Protein AF-A0A6V7HYI1-F1 (afdb_monomer)

Organism: NCBI:txid1563983

pLDDT: mean 83.71, std 14.05, range [40.25, 98.12]

Nearest PDB structures (foldseek):
  8ir3-assembly1_R  TM=9.127E-01  e=5.359E-12  Homo sapiens
  7v08-assembly1_w  TM=8.521E-01  e=1.530E-10  Saccharomyces cerevisiae BY4741
  8pv3-assembly1_Cg  TM=8.348E-01  e=8.079E-09  Thermochaetoides thermophila DSM 1495
  7ohq-assembly1_w  TM=7.998E-01  e=8.079E-09  Saccharomyces cerevisiae S288C
  6ft6-assembly1_w  TM=7.940E-01  e=1.836E-08  Saccharomyces cerevisiae S288C

Secondary structure (DSSP, 8-state):
-HHHHHHHHHHHHHHHHHHHHHHTS-EEEETTEEEE-PPPP-S-PPPSSPPPPPPPPPHHHHHHHHTT-PPPPTT--SEEEETTTTEEEESSSHHHHHHHHHH-S--PPPTT---SS-HHHHHHHHHHHHHHHHHHHHHHHHHHHTT----SSS---S--S--HHHHHHHHHHHHHHHTTSS----

Solvent-accessible surface area (backbone atoms only — not comparable to full-atom values): 12045 Å² total; per-residue (Å²): 111,69,70,61,54,50,52,50,53,56,50,50,55,55,48,51,57,53,50,57,57,52,71,71,37,65,67,45,77,57,93,93,44,82,43,62,62,76,77,82,79,84,74,86,73,86,70,97,60,79,78,84,73,80,81,72,78,42,72,64,54,50,51,28,59,78,69,64,56,74,79,78,71,90,80,68,72,61,54,42,80,37,81,90,78,70,41,78,36,43,80,65,62,68,69,30,54,55,50,49,51,68,69,56,71,71,79,87,76,63,93,80,78,65,93,81,71,60,70,67,58,53,54,49,50,56,49,50,52,53,50,53,52,49,52,50,52,50,52,52,41,51,31,58,69,69,68,51,92,70,71,94,73,75,78,88,63,94,70,85,67,93,45,71,66,58,53,53,51,48,52,52,50,50,56,58,60,51,70,77,52,98,64,85,81,131

InterPro domains:
  IPR007023 Ribosomal biogenesis regulatory protein [PF04939] (2-142)

Foldseek 3Di:
DVVVVVVVVVVVVVVVVVVVVQVPADWDDDPNDTDGDDDDDPDDDDDPDDDPDPQDDAPVRVVCVVVVPDDDDDPDDQWDQDPVVRDTAGPDDDSNVVVVCVVPVDDDDDPVPDPPDDPVVVVVVVVVVVVVVVVVSVVVRVCVRVVNDDDPDDDPDPDPDDDVVSVVVVVVVVVVVVVVPPDDDD

Radius of gyration: 33.72 Å; Cα contacts (8 Å, |Δi|>4): 64; chains: 1; bounding box: 75×54×91 Å

Mean predicted aligned error: 12.84 Å

Sequence (186 aa):
SDAEEYIKSLTRDNVQLLINNIWSLPTERIDETVLAKLPKAKFILPRARVLPKPKTLTKWQQFAKEKGIRSKKKGRSKLKWDEELSKWIPTYGYKRAQAEQQKEWVVEVGDDNTPKADPREMASNAKQERVAKNELQRLRNLAKAKNIKIPRVGLPTNEQFASARHLATATTVARVSTASVGKFQD

Structure (mmCIF, N/CA/C/O backbone):
data_AF-A0A6V7HYI1-F1
#
_entry.id   AF-A0A6V7HYI1-F1
#
loop_
_atom_site.group_PDB
_atom_site.id
_atom_site.type_symbol
_atom_site.label_atom_id
_atom_site.label_alt_id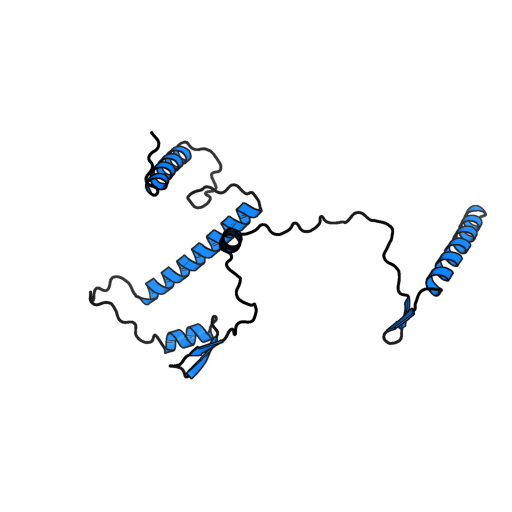
_atom_site.label_comp_id
_atom_site.label_asym_id
_atom_site.label_entity_id
_atom_site.label_seq_id
_atom_site.pdbx_PDB_ins_code
_atom_site.Cartn_x
_atom_site.Cartn_y
_atom_site.Cartn_z
_atom_site.occupancy
_atom_site.B_iso_or_equiv
_atom_site.auth_seq_id
_atom_site.auth_comp_id
_atom_site.auth_asym_id
_atom_site.auth_atom_id
_atom_site.pdbx_PDB_model_num
ATOM 1 N N . SER A 1 1 ? -25.649 -17.410 49.569 1.00 65.25 1 SER A N 1
ATOM 2 C CA . SER A 1 1 ? -26.683 -17.579 48.534 1.00 65.25 1 SER A CA 1
ATOM 3 C C . SER A 1 1 ? -27.309 -16.263 48.120 1.00 65.25 1 SER A C 1
ATOM 5 O O . SER A 1 1 ? -27.316 -15.996 46.929 1.00 65.25 1 SER A O 1
ATOM 7 N N . ASP A 1 2 ? -27.732 -15.410 49.057 1.00 85.81 2 ASP A N 1
ATOM 8 C CA . ASP A 1 2 ? -28.489 -14.180 48.748 1.00 85.81 2 ASP A CA 1
ATOM 9 C C . ASP A 1 2 ? -27.804 -13.196 47.787 1.00 85.81 2 ASP A C 1
ATOM 11 O O . ASP A 1 2 ? -28.469 -12.585 46.955 1.00 85.81 2 ASP A O 1
ATOM 15 N N . ALA A 1 3 ? -26.475 -13.058 47.843 1.00 93.12 3 ALA A N 1
ATOM 16 C CA . ALA A 1 3 ? -25.746 -12.150 46.952 1.00 93.12 3 ALA A CA 1
ATOM 17 C C . ALA A 1 3 ? -25.830 -12.565 45.469 1.00 93.12 3 ALA A C 1
ATOM 19 O O . ALA A 1 3 ? -26.046 -11.723 44.599 1.00 93.12 3 ALA A O 1
ATOM 20 N N . GLU A 1 4 ? -25.704 -13.862 45.181 1.00 95.44 4 GLU A N 1
ATOM 21 C CA . GLU A 1 4 ? -25.799 -14.399 43.816 1.00 95.44 4 GLU A CA 1
ATOM 22 C C . GLU A 1 4 ? -27.224 -14.280 43.274 1.00 95.44 4 GLU A C 1
ATOM 24 O O . GLU A 1 4 ? -27.436 -13.938 42.111 1.00 95.44 4 GLU A O 1
ATOM 29 N N . GLU A 1 5 ? -28.220 -14.519 44.126 1.00 96.19 5 GLU A N 1
ATOM 30 C CA . GLU A 1 5 ? -29.628 -14.397 43.756 1.00 96.19 5 GLU A CA 1
ATOM 31 C C . GLU A 1 5 ? -30.011 -12.940 43.468 1.00 96.19 5 GLU A C 1
ATOM 33 O O . GLU A 1 5 ? -30.663 -12.652 42.459 1.00 96.19 5 GLU A O 1
ATOM 38 N N . TYR A 1 6 ? -29.499 -12.006 44.273 1.00 96.81 6 TYR A N 1
ATOM 39 C CA . TYR A 1 6 ? -29.637 -10.577 44.029 1.00 96.81 6 TYR A CA 1
ATOM 40 C C . TYR A 1 6 ? -29.000 -10.161 42.694 1.00 96.81 6 TYR A C 1
ATOM 42 O O . TYR A 1 6 ? -29.683 -9.569 41.855 1.00 96.81 6 TYR A O 1
ATOM 50 N N . ILE A 1 7 ? -27.737 -10.531 42.440 1.00 97.50 7 ILE A N 1
ATOM 51 C CA . ILE A 1 7 ? -27.045 -10.216 41.178 1.00 97.50 7 ILE A CA 1
ATOM 52 C C . ILE A 1 7 ? -27.803 -10.818 39.994 1.00 97.50 7 ILE A C 1
ATOM 54 O O . ILE A 1 7 ? -28.034 -10.136 38.995 1.00 97.50 7 ILE A O 1
ATOM 58 N N . LYS A 1 8 ? -28.251 -12.071 40.103 1.00 97.75 8 LYS A N 1
ATOM 59 C CA . LYS A 1 8 ? -29.018 -12.747 39.054 1.00 97.75 8 LYS A CA 1
ATOM 60 C C . LYS A 1 8 ? -30.320 -12.014 38.740 1.00 97.75 8 LYS A C 1
ATOM 62 O O . LYS A 1 8 ? -30.609 -11.799 37.564 1.00 97.75 8 LYS A O 1
ATOM 67 N N . SER A 1 9 ? -31.080 -11.613 39.759 1.00 97.31 9 SER A N 1
ATOM 68 C CA . SER A 1 9 ? -32.341 -10.883 39.571 1.00 97.31 9 SER A CA 1
ATOM 69 C C . SER A 1 9 ? -32.122 -9.529 38.885 1.00 97.31 9 SER A C 1
ATOM 71 O O . SER A 1 9 ? -32.745 -9.252 37.861 1.00 97.31 9 SER A O 1
ATOM 73 N N . LEU A 1 10 ? -31.139 -8.751 39.348 1.00 97.69 10 LEU A N 1
ATOM 74 C CA . LEU A 1 10 ? -30.791 -7.454 38.773 1.00 97.69 10 LEU A CA 1
ATOM 75 C C . LEU A 1 10 ? -30.305 -7.578 37.322 1.00 97.69 10 LEU A C 1
ATOM 77 O O . LEU A 1 10 ? -30.669 -6.786 36.452 1.00 97.69 10 LEU A O 1
ATOM 81 N N . THR A 1 11 ? -29.478 -8.586 37.038 1.00 97.69 11 THR A N 1
ATOM 82 C CA . THR A 1 11 ? -28.934 -8.802 35.691 1.00 97.69 11 THR A CA 1
ATOM 83 C C . THR A 1 11 ? -30.027 -9.269 34.732 1.00 97.69 11 THR A C 1
ATOM 85 O O . THR A 1 11 ? -30.067 -8.808 33.592 1.00 97.69 11 THR A O 1
ATOM 88 N N . ARG A 1 12 ? -30.952 -10.124 35.195 1.00 97.81 12 ARG A N 1
ATOM 89 C CA . ARG A 1 12 ? -32.121 -10.567 34.422 1.00 97.81 12 ARG A CA 1
ATOM 90 C C . ARG A 1 12 ? -32.943 -9.374 33.938 1.00 97.81 12 ARG A C 1
ATOM 92 O O . ARG A 1 12 ? -33.255 -9.308 32.752 1.00 97.81 12 ARG A O 1
ATOM 99 N N . ASP A 1 13 ? -33.253 -8.435 34.827 1.00 97.94 13 ASP A N 1
ATOM 100 C CA . ASP A 1 13 ? -34.095 -7.277 34.502 1.00 97.94 13 ASP A CA 1
ATOM 101 C C . ASP A 1 13 ? -33.429 -6.374 33.456 1.00 97.94 13 ASP A C 1
ATOM 103 O O . ASP A 1 13 ? -34.050 -5.986 32.464 1.00 97.94 13 ASP A O 1
ATOM 107 N N . ASN A 1 14 ? -32.125 -6.128 33.609 1.00 98.12 14 ASN A N 1
ATOM 108 C CA . ASN A 1 14 ? -31.341 -5.354 32.646 1.00 98.12 14 ASN A CA 1
ATOM 109 C C . ASN A 1 14 ? -31.238 -6.045 31.273 1.00 98.12 14 ASN A C 1
ATOM 111 O O . ASN A 1 14 ? -31.362 -5.394 30.233 1.00 98.12 14 ASN A O 1
ATOM 115 N N . VAL A 1 15 ? -31.039 -7.366 31.248 1.00 97.81 15 VAL A N 1
ATOM 116 C CA . VAL A 1 15 ? -30.987 -8.149 30.003 1.00 97.81 15 VAL A CA 1
ATOM 117 C C . VAL A 1 15 ? -32.349 -8.175 29.314 1.00 97.81 15 VAL A C 1
ATOM 119 O O . VAL A 1 15 ? -32.402 -8.061 28.091 1.00 97.81 15 VAL A O 1
ATOM 122 N N . GLN A 1 16 ? -33.451 -8.248 30.066 1.00 97.69 16 GLN A N 1
ATOM 123 C CA . GLN A 1 16 ? -34.798 -8.187 29.499 1.00 97.69 16 GLN A CA 1
ATOM 124 C C . GLN A 1 16 ? -35.024 -6.871 28.742 1.00 97.69 16 GLN A C 1
ATOM 126 O O . GLN A 1 16 ? -35.497 -6.889 27.605 1.00 97.69 16 GLN A O 1
ATOM 131 N N . LEU A 1 17 ? -34.629 -5.734 29.327 1.00 97.75 17 LEU A N 1
ATOM 132 C CA . LEU A 1 17 ? -34.693 -4.429 28.657 1.00 97.75 17 LEU A CA 1
ATOM 133 C C . LEU A 1 17 ? -33.826 -4.390 27.390 1.00 97.75 17 LEU A C 1
ATOM 135 O O . LEU A 1 17 ? -34.240 -3.841 26.368 1.00 97.75 17 LEU A O 1
ATOM 139 N N . LEU A 1 18 ? -32.631 -4.982 27.434 1.00 96.31 18 LEU A N 1
ATOM 140 C CA . LEU A 1 18 ? -31.727 -5.051 26.286 1.00 96.31 18 LEU A CA 1
ATOM 141 C C . LEU A 1 18 ? -32.324 -5.887 25.147 1.00 96.31 18 LEU A C 1
ATOM 143 O O . LEU A 1 18 ? -32.334 -5.438 24.003 1.00 96.31 18 LEU A O 1
ATOM 147 N N . ILE A 1 19 ? -32.860 -7.068 25.455 1.00 96.12 19 ILE A N 1
ATOM 148 C CA . ILE A 1 19 ? -33.479 -7.960 24.471 1.00 96.12 19 ILE A CA 1
ATOM 149 C C . ILE A 1 19 ? -34.706 -7.287 23.849 1.00 96.12 19 ILE A C 1
ATOM 151 O O . ILE A 1 19 ? -34.800 -7.240 22.624 1.00 96.12 19 ILE A O 1
ATOM 155 N N . ASN A 1 20 ? -35.587 -6.680 24.651 1.00 96.44 20 ASN A N 1
ATOM 156 C CA . ASN A 1 20 ? -36.758 -5.949 24.149 1.00 96.44 20 ASN A CA 1
ATOM 157 C C . ASN A 1 20 ? -36.368 -4.864 23.125 1.00 96.44 20 ASN A C 1
ATOM 159 O O . ASN A 1 20 ? -37.030 -4.710 22.101 1.00 96.44 20 ASN A O 1
ATOM 163 N N . ASN A 1 21 ? -35.260 -4.154 23.368 1.00 94.62 21 ASN A N 1
ATOM 164 C CA . ASN A 1 21 ? -34.728 -3.158 22.436 1.00 94.62 21 ASN A CA 1
ATOM 165 C C . ASN A 1 21 ? -34.104 -3.765 21.170 1.00 94.62 21 ASN A C 1
ATOM 167 O O . ASN A 1 21 ? -34.109 -3.116 20.132 1.00 94.62 21 ASN A O 1
ATOM 171 N N . ILE A 1 22 ? -33.548 -4.979 21.225 1.00 93.81 22 ILE A N 1
ATOM 172 C CA . ILE A 1 22 ? -33.023 -5.660 20.030 1.00 93.81 22 ILE A CA 1
ATOM 173 C C . ILE A 1 22 ? -34.172 -6.111 19.124 1.00 93.81 22 ILE A C 1
ATOM 175 O O . ILE A 1 22 ? -34.090 -5.939 17.910 1.00 93.81 22 ILE A O 1
ATOM 179 N N . TRP A 1 23 ? -35.252 -6.649 19.695 1.00 92.81 23 TRP A N 1
ATOM 180 C CA . TRP A 1 23 ? -36.410 -7.119 18.925 1.00 92.81 23 TRP A CA 1
ATOM 181 C C . TRP A 1 23 ? -37.236 -5.992 18.295 1.00 92.81 23 TRP A C 1
ATOM 183 O O . TRP A 1 23 ? -37.971 -6.248 17.345 1.00 92.81 23 TRP A O 1
ATOM 193 N N . SER A 1 24 ? -37.107 -4.752 18.777 1.00 94.38 24 SER A N 1
ATOM 194 C CA . SER A 1 24 ? -37.735 -3.582 18.151 1.00 94.38 24 SER A CA 1
ATOM 195 C C . SER A 1 24 ? -36.955 -3.029 16.948 1.00 94.38 24 SER A C 1
ATOM 197 O O . SER A 1 24 ? -37.461 -2.153 16.244 1.00 94.38 24 SER A O 1
ATOM 199 N N . LEU A 1 25 ? -35.735 -3.521 16.685 1.00 94.06 25 LEU A N 1
ATOM 200 C CA . LEU A 1 25 ? -34.923 -3.100 15.541 1.00 94.06 25 LEU A CA 1
ATOM 201 C C . LEU A 1 25 ? -35.446 -3.689 14.219 1.00 94.06 25 LEU A C 1
ATOM 203 O O . LEU A 1 25 ? -36.022 -4.778 14.201 1.00 94.06 25 LEU A O 1
ATOM 207 N N . PRO A 1 26 ? -35.200 -3.013 13.080 1.00 94.31 26 PRO A N 1
ATOM 208 C CA . PRO A 1 26 ? -35.571 -3.539 11.773 1.00 94.31 26 PRO A CA 1
ATOM 209 C C . PRO A 1 26 ? -34.841 -4.857 11.490 1.00 94.31 26 PRO A C 1
ATOM 211 O O . PRO A 1 26 ? -33.611 -4.942 11.594 1.00 94.31 26 PRO A O 1
ATOM 214 N N . THR A 1 27 ? -35.616 -5.872 11.112 1.00 92.19 27 THR A N 1
ATOM 215 C CA . THR A 1 27 ? -35.122 -7.205 10.766 1.00 92.19 27 THR A CA 1
ATOM 216 C C . THR A 1 27 ? -35.134 -7.418 9.258 1.00 92.19 27 THR A C 1
ATOM 218 O O . THR A 1 27 ? -36.050 -6.995 8.556 1.00 92.19 27 THR A O 1
ATOM 221 N N . GLU A 1 28 ? -34.100 -8.080 8.752 1.00 91.44 28 GLU A N 1
ATOM 222 C CA . GLU A 1 28 ? -34.003 -8.527 7.368 1.00 91.44 28 GLU A CA 1
ATOM 223 C C . GLU A 1 28 ? -33.890 -10.043 7.329 1.00 91.44 28 GLU A C 1
ATOM 225 O O . GLU A 1 28 ? -33.232 -10.656 8.170 1.00 91.44 28 GLU A O 1
ATOM 230 N N . ARG A 1 29 ? -34.542 -10.646 6.336 1.00 88.44 29 ARG A N 1
ATOM 231 C CA . ARG A 1 29 ? -34.367 -12.060 6.022 1.00 88.44 29 ARG A CA 1
ATOM 232 C C . ARG A 1 29 ? -33.311 -12.161 4.939 1.00 88.44 29 ARG A C 1
ATOM 234 O O . ARG A 1 29 ? -33.541 -11.710 3.820 1.00 88.44 29 ARG A O 1
ATOM 241 N N . ILE A 1 30 ? -32.157 -12.700 5.303 1.00 87.94 30 ILE A N 1
ATOM 242 C CA . ILE A 1 30 ? -31.093 -13.034 4.361 1.00 87.94 30 ILE A CA 1
ATOM 243 C C . ILE A 1 30 ? -30.967 -14.552 4.403 1.00 87.94 30 ILE A C 1
ATOM 245 O O . ILE A 1 30 ? -30.783 -15.141 5.474 1.00 87.94 30 ILE A O 1
ATOM 249 N N . ASP A 1 31 ? -31.148 -15.158 3.233 1.00 86.94 31 ASP A N 1
ATOM 250 C CA . ASP A 1 31 ? -31.302 -16.597 3.038 1.00 86.94 31 ASP A CA 1
ATOM 251 C C . ASP A 1 31 ? -32.474 -17.151 3.875 1.00 86.94 31 ASP A C 1
ATOM 253 O O . ASP A 1 31 ? -33.633 -16.836 3.601 1.00 86.94 31 ASP A O 1
ATOM 257 N N . GLU A 1 32 ? -32.182 -17.917 4.929 1.00 87.75 32 GLU A N 1
ATOM 258 C CA . GLU A 1 32 ? -33.161 -18.538 5.837 1.00 87.75 32 GLU A CA 1
ATOM 259 C C . GLU A 1 32 ? -33.093 -17.968 7.268 1.00 87.75 32 GLU A C 1
ATOM 261 O O . GLU A 1 32 ? -33.775 -18.445 8.176 1.00 87.75 32 GLU A O 1
ATOM 266 N N . THR A 1 33 ? -32.278 -16.930 7.494 1.00 87.56 33 THR A N 1
ATOM 267 C CA . THR A 1 33 ? -32.027 -16.375 8.833 1.00 87.56 33 THR A CA 1
ATOM 268 C C . THR A 1 33 ? -32.614 -14.976 9.000 1.00 87.56 33 THR A C 1
ATOM 270 O O . THR A 1 33 ? -32.553 -14.137 8.100 1.00 87.56 33 THR A O 1
ATOM 273 N N . VAL A 1 34 ? -33.197 -14.715 10.175 1.00 89.69 34 VAL A N 1
ATOM 274 C CA . VAL A 1 34 ? -33.697 -13.387 10.557 1.00 89.69 34 VAL A CA 1
ATOM 275 C C . VAL A 1 34 ? -32.570 -12.631 11.253 1.00 89.69 34 VAL A C 1
ATOM 277 O O . VAL A 1 34 ? -32.143 -13.007 12.343 1.00 89.69 34 VAL A O 1
ATOM 280 N N . LEU A 1 35 ? -32.092 -11.558 10.629 1.00 92.25 35 LEU A N 1
ATOM 281 C CA . LEU A 1 35 ? -31.002 -10.728 11.134 1.00 92.25 35 LEU A CA 1
ATOM 282 C C . LEU A 1 35 ? -31.528 -9.343 11.515 1.00 92.25 35 LEU A C 1
ATOM 284 O O . LEU A 1 35 ? -32.167 -8.671 10.710 1.00 92.25 35 LEU A O 1
ATOM 288 N N . ALA A 1 36 ? -31.238 -8.886 12.733 1.00 92.19 36 ALA A N 1
ATOM 289 C CA . ALA A 1 36 ? -31.542 -7.523 13.166 1.00 92.19 36 ALA A CA 1
ATOM 290 C C . ALA A 1 36 ? -30.406 -6.561 12.782 1.00 92.19 36 ALA A C 1
ATOM 292 O O . ALA A 1 36 ? -29.226 -6.841 13.015 1.00 92.19 36 ALA A O 1
ATOM 293 N N . LYS A 1 37 ? -30.745 -5.393 12.228 1.00 92.62 37 LYS A N 1
ATOM 294 C CA . LYS A 1 37 ? -29.759 -4.355 11.896 1.00 92.62 37 LYS A CA 1
ATOM 295 C C . LYS A 1 37 ? -29.378 -3.542 13.127 1.00 92.62 37 LYS A C 1
ATOM 297 O O . LYS A 1 37 ? -30.119 -2.665 13.566 1.00 92.62 37 LYS A O 1
ATOM 302 N N . LEU A 1 38 ? -28.180 -3.794 13.649 1.00 92.75 38 LEU A N 1
ATOM 303 C CA . LEU A 1 38 ? -27.639 -3.043 14.779 1.00 92.75 38 LEU A CA 1
ATOM 304 C C . LEU A 1 38 ? -27.206 -1.621 14.367 1.00 92.75 38 LEU A C 1
ATOM 306 O O . LEU A 1 38 ? -26.621 -1.433 13.293 1.00 92.75 38 LEU A O 1
ATOM 310 N N . PRO A 1 39 ? -27.440 -0.605 15.218 1.00 93.06 39 PRO A N 1
ATOM 311 C CA . PRO A 1 39 ? -26.928 0.739 14.991 1.00 93.06 39 PRO A CA 1
ATOM 312 C C . PRO A 1 39 ? -25.398 0.780 15.117 1.00 93.06 39 PRO A C 1
ATOM 314 O O . PRO A 1 39 ? -24.767 -0.086 15.725 1.00 93.06 39 PRO A O 1
ATOM 317 N N . LYS A 1 40 ? -24.780 1.836 14.577 1.00 94.12 40 LYS A N 1
ATOM 318 C CA . LYS A 1 40 ? -23.341 2.072 14.764 1.00 94.12 40 LYS A CA 1
ATOM 319 C C . LYS A 1 40 ? -23.028 2.227 16.255 1.00 94.12 40 LYS A C 1
ATOM 321 O O . LYS A 1 40 ? -23.736 2.939 16.967 1.00 94.12 40 LYS A O 1
ATOM 326 N N . ALA A 1 41 ? -21.951 1.590 16.710 1.00 94.56 41 ALA A N 1
ATOM 327 C CA . ALA A 1 41 ? -21.502 1.685 18.094 1.00 94.56 41 ALA A CA 1
ATOM 328 C C . ALA A 1 41 ? -21.266 3.154 18.493 1.00 94.56 41 ALA A C 1
ATOM 330 O O . ALA A 1 41 ? -20.540 3.878 17.811 1.00 94.56 41 ALA A O 1
ATOM 331 N N . LYS A 1 42 ? -21.883 3.591 19.600 1.00 95.25 42 LYS A N 1
ATOM 332 C CA . LYS A 1 42 ? -21.710 4.947 20.153 1.00 95.25 42 LYS A CA 1
ATOM 333 C C . LYS A 1 42 ? -20.414 5.090 20.955 1.00 95.25 42 LYS A C 1
ATOM 335 O O . LYS A 1 42 ? -19.862 6.181 21.037 1.00 95.25 42 LYS A O 1
ATOM 340 N N . PHE A 1 43 ? -19.940 3.997 21.553 1.00 95.25 43 PHE A N 1
ATOM 341 C CA . PHE A 1 43 ? -18.737 4.003 22.376 1.00 95.25 43 PHE A CA 1
ATOM 342 C C . PHE A 1 43 ? -17.482 4.007 21.497 1.00 95.25 43 PHE A C 1
ATOM 344 O O . PHE A 1 43 ? -17.262 3.091 20.702 1.00 95.25 43 PHE A O 1
ATOM 351 N N . ILE A 1 44 ? -16.665 5.053 21.626 1.00 94.00 44 ILE A N 1
ATOM 352 C CA . ILE A 1 44 ? -15.435 5.215 20.849 1.00 94.00 44 ILE A CA 1
ATOM 353 C C . ILE A 1 44 ? -14.321 4.438 21.550 1.00 94.00 44 ILE A C 1
ATOM 355 O O . ILE A 1 44 ? -13.780 4.877 22.560 1.00 94.00 44 ILE A O 1
ATOM 359 N N . LEU A 1 45 ? -13.970 3.281 20.992 1.00 93.62 45 LEU A N 1
ATOM 360 C CA . LEU A 1 45 ? -12.846 2.477 21.464 1.00 93.62 45 LEU A CA 1
ATOM 361 C C . LEU A 1 45 ? -11.524 2.941 20.830 1.00 93.62 45 LEU A C 1
ATOM 363 O O . LEU A 1 45 ? -11.501 3.293 19.643 1.00 93.62 45 LEU A O 1
ATOM 367 N N . PRO A 1 46 ? -10.400 2.904 21.571 1.00 95.38 46 PRO A N 1
ATOM 368 C CA . PRO A 1 46 ? -9.091 3.163 20.991 1.00 95.38 46 PRO A CA 1
ATOM 369 C C . PRO A 1 46 ? -8.750 2.092 19.948 1.00 95.38 46 PRO A C 1
ATOM 371 O O . PRO A 1 46 ? -8.995 0.899 20.124 1.00 95.38 46 PRO A O 1
ATOM 374 N N . ARG A 1 47 ? -8.169 2.522 18.825 1.00 95.75 47 ARG A N 1
ATOM 375 C CA . ARG A 1 47 ? -7.774 1.609 17.744 1.00 95.75 47 ARG A CA 1
ATOM 376 C C . ARG A 1 47 ? -6.504 0.856 18.131 1.00 95.75 47 ARG A C 1
ATOM 378 O O . ARG A 1 47 ? -5.557 1.457 18.621 1.00 95.75 47 ARG A O 1
ATOM 385 N N . ALA A 1 48 ? -6.434 -0.425 17.771 1.00 95.50 48 ALA A N 1
ATOM 386 C CA . ALA A 1 48 ? -5.234 -1.242 17.981 1.00 95.50 48 ALA A CA 1
ATOM 387 C C . ALA A 1 48 ? -4.018 -0.769 17.160 1.00 95.50 48 ALA A C 1
ATOM 389 O O . ALA A 1 48 ? -2.873 -0.996 17.535 1.00 95.50 48 ALA A O 1
ATOM 390 N N . ARG A 1 49 ? -4.255 -0.138 16.001 1.00 94.62 49 ARG A N 1
ATOM 391 C CA . ARG A 1 49 ? -3.202 0.349 15.101 1.00 94.62 49 ARG A CA 1
ATOM 392 C C . ARG A 1 49 ? -3.464 1.787 14.688 1.00 94.62 49 ARG A C 1
ATOM 394 O O . ARG A 1 49 ? -4.609 2.195 14.477 1.00 94.62 49 ARG A O 1
ATOM 401 N N . VAL A 1 50 ? -2.379 2.529 14.491 1.00 94.56 50 VAL A N 1
ATOM 402 C CA . VAL A 1 50 ? -2.415 3.898 13.964 1.00 94.56 50 VAL A CA 1
ATOM 403 C C . VAL A 1 50 ? -3.076 3.907 12.583 1.00 94.56 50 VAL A C 1
ATOM 405 O O . VAL A 1 50 ? -3.051 2.921 11.843 1.00 94.56 50 VAL A O 1
ATOM 408 N N . LEU A 1 51 ? -3.734 5.014 12.237 1.00 93.12 51 LEU A N 1
ATOM 409 C CA . LEU A 1 51 ? -4.251 5.205 10.884 1.00 93.12 51 LEU A CA 1
ATOM 410 C C . LEU A 1 51 ? -3.092 5.109 9.878 1.00 93.12 51 LEU A C 1
ATOM 412 O O . LEU A 1 51 ? -2.033 5.698 10.119 1.00 93.12 51 LEU A O 1
ATOM 416 N N . PRO A 1 52 ? -3.257 4.382 8.759 1.00 94.06 52 PRO A N 1
ATOM 417 C CA . PRO A 1 52 ? -2.265 4.389 7.696 1.00 94.06 52 PRO A CA 1
ATOM 418 C C . PRO A 1 52 ? -1.974 5.829 7.269 1.00 94.06 52 PRO A C 1
ATOM 420 O O . PRO A 1 52 ? -2.879 6.554 6.855 1.00 94.06 52 PRO A O 1
ATOM 423 N N . LYS A 1 53 ? -0.712 6.255 7.388 1.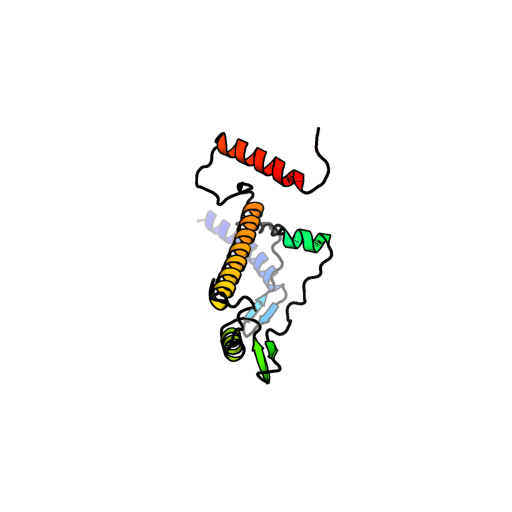00 90.38 53 LYS A N 1
ATOM 424 C CA . LYS A 1 53 ? -0.308 7.597 6.961 1.00 90.38 53 LYS A CA 1
ATOM 425 C C . LYS A 1 53 ? -0.515 7.728 5.446 1.00 90.38 53 LYS A C 1
ATOM 427 O O . LYS A 1 53 ? -0.243 6.765 4.717 1.00 90.38 53 LYS A O 1
ATOM 432 N N . PRO A 1 54 ? -0.961 8.894 4.948 1.00 89.88 54 PRO A N 1
ATOM 433 C CA . PRO A 1 54 ? -1.054 9.119 3.514 1.00 89.88 54 PRO A CA 1
ATOM 434 C C . PRO A 1 54 ? 0.327 8.939 2.879 1.00 89.88 54 PRO A C 1
ATOM 436 O O . PRO A 1 54 ? 1.351 9.332 3.442 1.00 89.88 54 PRO A O 1
ATOM 439 N N . LYS A 1 55 ? 0.359 8.315 1.700 1.00 87.38 55 LYS A N 1
ATOM 440 C CA . LYS A 1 55 ? 1.611 8.104 0.969 1.00 87.38 55 LYS A CA 1
ATOM 441 C C . LYS A 1 55 ? 2.202 9.461 0.596 1.00 87.38 55 LYS A C 1
ATOM 443 O O . LYS A 1 55 ? 1.518 10.292 0.001 1.00 87.38 55 LYS A O 1
ATOM 448 N N . THR A 1 56 ? 3.472 9.668 0.923 1.00 89.88 56 THR A N 1
ATOM 449 C CA . THR A 1 56 ? 4.199 10.857 0.482 1.00 89.88 56 THR A CA 1
ATOM 450 C C . THR A 1 56 ? 4.319 10.855 -1.042 1.00 89.88 56 THR A C 1
ATOM 452 O O . THR A 1 56 ? 4.453 9.804 -1.677 1.00 89.88 56 THR A O 1
ATOM 455 N N . LEU A 1 57 ? 4.234 12.041 -1.647 1.00 92.31 57 LEU A N 1
ATOM 456 C CA . LEU A 1 57 ? 4.355 12.184 -3.095 1.00 92.31 57 LEU A CA 1
ATOM 457 C C . LEU A 1 57 ? 5.790 11.876 -3.535 1.00 92.31 57 LEU A C 1
ATOM 459 O O . LEU A 1 57 ? 6.756 12.402 -2.981 1.00 92.31 57 LEU A O 1
ATOM 463 N N . THR A 1 58 ? 5.926 11.048 -4.567 1.00 93.69 58 THR A N 1
ATOM 464 C CA . THR A 1 58 ? 7.217 10.802 -5.227 1.00 93.69 58 THR A CA 1
ATOM 465 C C . THR A 1 58 ? 7.676 12.037 -6.001 1.00 93.69 58 THR A C 1
ATOM 467 O O . THR A 1 58 ? 6.857 12.871 -6.390 1.00 93.69 58 THR A O 1
ATOM 470 N N . LYS A 1 59 ? 8.977 12.136 -6.307 1.00 91.94 59 LYS A N 1
ATOM 471 C CA . LYS A 1 59 ? 9.522 13.269 -7.078 1.00 91.94 59 LYS A CA 1
ATOM 472 C C . LYS A 1 59 ? 8.805 13.473 -8.421 1.00 91.94 59 LYS A C 1
ATOM 474 O O . LYS A 1 59 ? 8.511 14.602 -8.795 1.00 91.94 59 LYS A O 1
ATOM 479 N N . TRP A 1 60 ? 8.478 12.384 -9.121 1.00 92.19 60 TRP A N 1
ATOM 480 C CA . TRP A 1 60 ? 7.731 12.458 -10.379 1.00 92.19 60 TRP A CA 1
ATOM 481 C C . TRP A 1 60 ? 6.292 12.942 -10.180 1.00 92.19 60 TRP A C 1
ATOM 483 O O . TRP A 1 60 ? 5.799 13.718 -10.984 1.00 92.19 60 TRP A O 1
ATOM 493 N N . GLN A 1 61 ? 5.618 12.530 -9.104 1.00 92.75 61 GLN A N 1
ATOM 494 C CA . GLN A 1 61 ? 4.266 13.013 -8.803 1.00 92.75 61 GLN A CA 1
ATOM 495 C C . GLN A 1 61 ? 4.253 14.491 -8.406 1.00 92.75 61 GLN A C 1
ATOM 497 O O . GLN A 1 61 ? 3.323 15.196 -8.782 1.00 92.75 61 GLN A O 1
ATOM 502 N N . GLN A 1 62 ? 5.275 14.957 -7.679 1.00 93.81 62 GLN A N 1
ATOM 503 C CA . GLN A 1 62 ? 5.466 16.380 -7.377 1.00 93.81 62 GLN A CA 1
ATOM 504 C C . GLN A 1 62 ? 5.606 17.176 -8.679 1.00 93.81 62 GLN A C 1
ATOM 506 O O . GLN A 1 62 ? 4.793 18.055 -8.945 1.00 93.81 62 GLN A O 1
ATOM 511 N N . PHE A 1 63 ? 6.526 16.754 -9.549 1.00 95.00 63 PHE A N 1
ATOM 512 C CA . PHE A 1 63 ? 6.729 17.363 -10.862 1.00 95.00 63 PHE A CA 1
ATOM 513 C C . PHE A 1 63 ? 5.470 17.326 -11.741 1.00 95.00 63 PHE A C 1
ATOM 515 O O . PHE A 1 63 ? 5.090 18.329 -12.336 1.00 95.00 63 PHE A O 1
ATOM 522 N N . ALA A 1 64 ? 4.785 16.183 -11.809 1.00 94.88 64 ALA A N 1
ATOM 523 C CA . ALA A 1 64 ? 3.569 16.036 -12.600 1.00 94.88 64 ALA A CA 1
ATOM 524 C C . ALA A 1 64 ? 2.444 16.943 -12.087 1.00 94.88 64 ALA A C 1
ATOM 526 O O . ALA A 1 64 ? 1.707 17.503 -12.892 1.00 94.88 64 ALA A O 1
ATOM 527 N N . LYS A 1 65 ? 2.333 17.128 -10.766 1.00 94.12 65 LYS A N 1
ATOM 528 C CA . LYS A 1 65 ? 1.374 18.056 -10.163 1.00 94.12 65 LYS A CA 1
ATOM 529 C C . LYS A 1 65 ? 1.726 19.510 -10.486 1.00 94.12 65 LYS A C 1
ATOM 531 O O . LYS A 1 65 ? 0.845 20.245 -10.913 1.00 94.12 65 LYS A O 1
ATOM 536 N N . GLU A 1 66 ? 2.992 19.898 -10.336 1.00 95.69 66 GLU A N 1
ATOM 537 C CA . GLU A 1 66 ? 3.490 21.249 -10.650 1.00 95.69 66 GLU A CA 1
ATOM 538 C C . GLU A 1 66 ? 3.315 21.608 -12.129 1.00 95.69 66 GLU A C 1
ATOM 540 O O . GLU A 1 66 ? 2.945 22.728 -12.463 1.00 95.69 66 GLU A O 1
ATOM 545 N N . LYS A 1 67 ? 3.541 20.645 -13.028 1.00 96.12 67 LYS A N 1
ATOM 546 C CA . LYS A 1 67 ? 3.377 20.824 -14.476 1.00 96.12 67 LYS A CA 1
ATOM 547 C C . LYS A 1 67 ? 1.957 20.565 -14.981 1.00 96.12 67 LYS A C 1
ATOM 549 O O . LYS A 1 67 ? 1.724 20.668 -16.180 1.00 96.12 67 LYS A O 1
ATOM 554 N N . GLY A 1 68 ? 1.019 20.184 -14.113 1.00 93.50 68 GLY A N 1
ATOM 555 C CA . GLY A 1 68 ? -0.349 19.844 -14.515 1.00 93.50 68 GLY A CA 1
ATOM 556 C C . GLY A 1 68 ? -0.452 18.620 -15.439 1.00 93.50 68 GLY A C 1
ATOM 557 O O . GLY A 1 68 ? -1.439 18.466 -16.160 1.00 93.50 68 GLY A O 1
ATOM 558 N N . ILE A 1 69 ? 0.548 17.734 -15.432 1.00 93.50 69 ILE A N 1
ATOM 559 C CA . ILE A 1 69 ? 0.572 16.522 -16.254 1.00 93.50 69 ILE A CA 1
ATOM 560 C C . ILE A 1 69 ? -0.481 15.551 -15.719 1.00 93.50 69 ILE A C 1
ATOM 562 O O . ILE A 1 69 ? -0.334 14.944 -14.655 1.00 93.50 69 ILE A O 1
ATOM 566 N N . ARG A 1 70 ? -1.555 15.372 -16.489 1.00 89.94 70 ARG A N 1
ATOM 567 C CA . ARG A 1 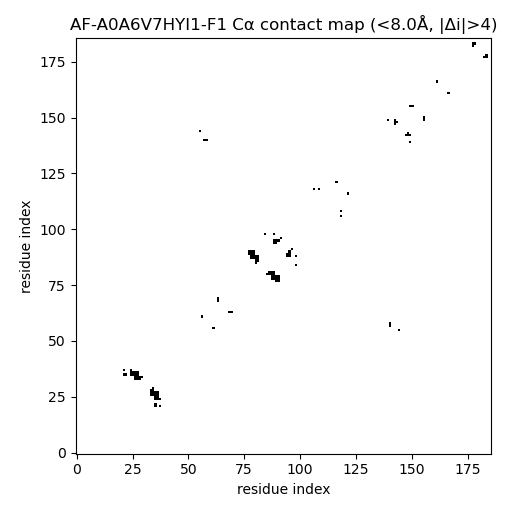70 ? -2.623 14.424 -16.163 1.00 89.94 70 ARG A CA 1
ATOM 568 C C . ARG A 1 70 ? -2.153 12.994 -16.427 1.00 89.94 70 ARG A C 1
ATOM 570 O O . ARG A 1 70 ? -1.585 12.689 -17.475 1.00 89.94 70 ARG A O 1
ATOM 577 N N . SER A 1 71 ? -2.418 12.097 -15.478 1.00 84.44 71 SER A N 1
ATOM 578 C CA . SER A 1 71 ? -2.148 10.670 -15.668 1.00 84.44 71 SER A CA 1
ATOM 579 C C . SER A 1 71 ? -3.012 10.114 -16.802 1.00 84.44 71 SER A C 1
ATOM 581 O O . SER A 1 71 ? -4.192 10.452 -16.921 1.00 84.44 71 SER A O 1
ATOM 583 N N . LYS A 1 72 ? -2.437 9.235 -17.629 1.00 82.94 72 LYS A N 1
ATOM 584 C CA . LYS A 1 72 ? -3.194 8.528 -18.669 1.00 82.94 72 LYS A CA 1
ATOM 585 C C . LYS A 1 72 ? -4.257 7.636 -18.008 1.00 82.94 72 LYS A C 1
ATOM 587 O O . LYS A 1 72 ? -4.021 7.065 -16.943 1.00 82.94 72 LYS A O 1
ATOM 592 N N . LYS A 1 73 ? -5.425 7.506 -18.648 1.00 80.38 73 LYS A N 1
ATOM 593 C CA . LYS A 1 73 ? -6.551 6.698 -18.145 1.00 80.38 73 LYS A CA 1
ATOM 594 C C . LYS A 1 73 ? -6.093 5.256 -17.861 1.00 80.38 73 LYS A C 1
ATOM 596 O O . LYS A 1 73 ? -5.494 4.613 -18.728 1.00 80.38 73 LYS A O 1
ATOM 601 N N . LYS A 1 74 ? -6.380 4.741 -16.657 1.00 71.50 74 LYS A N 1
ATOM 602 C CA . LYS A 1 74 ? -6.242 3.308 -16.346 1.00 71.50 74 LYS A CA 1
ATOM 603 C C . LYS A 1 74 ? -7.226 2.554 -17.244 1.00 71.50 74 LYS A C 1
ATOM 605 O O . LYS A 1 74 ? -8.421 2.788 -17.133 1.00 71.50 74 LYS A O 1
ATOM 610 N N . GLY A 1 75 ? -6.724 1.719 -18.153 1.00 66.00 75 GLY A N 1
ATOM 611 C CA . GLY A 1 75 ? -7.558 0.980 -19.113 1.00 66.00 75 GLY A CA 1
ATOM 612 C C . GLY A 1 75 ? -7.128 1.083 -20.577 1.00 66.00 75 GLY A C 1
ATOM 613 O O . GLY A 1 75 ? -7.793 0.511 -21.432 1.00 66.00 75 GLY A O 1
ATOM 614 N N . ARG A 1 76 ? -6.022 1.774 -20.901 1.00 77.50 76 ARG A N 1
ATOM 615 C CA . ARG A 1 76 ? -5.451 1.699 -22.258 1.00 77.50 76 ARG A CA 1
ATOM 616 C C . ARG A 1 76 ? -5.171 0.233 -22.617 1.00 77.50 76 ARG A C 1
ATOM 618 O O . ARG A 1 76 ? -4.642 -0.501 -21.777 1.00 77.50 76 ARG A O 1
ATOM 625 N N . SER A 1 77 ? -5.523 -0.166 -23.842 1.00 83.50 77 SER A N 1
ATOM 626 C CA . SER A 1 77 ? -5.304 -1.526 -24.332 1.00 83.50 77 SER A CA 1
ATOM 627 C C . SER A 1 77 ? -3.849 -1.927 -24.107 1.00 83.50 77 SER A C 1
ATOM 629 O O . SER A 1 77 ? -2.911 -1.194 -24.430 1.00 83.50 77 SER A O 1
ATOM 631 N N . LYS A 1 78 ? -3.655 -3.105 -23.511 1.00 87.25 78 LYS A N 1
ATOM 632 C CA . LYS A 1 78 ? -2.316 -3.681 -23.344 1.00 87.25 78 LYS A CA 1
ATOM 633 C C . LYS A 1 78 ? -1.762 -4.206 -24.662 1.00 87.25 78 LYS A C 1
ATOM 635 O O . LYS A 1 78 ? -0.585 -4.544 -24.689 1.00 87.25 78 LYS A O 1
ATOM 640 N N . LEU A 1 79 ? -2.592 -4.281 -25.702 1.00 91.94 79 LEU A N 1
ATOM 641 C CA . LEU A 1 79 ? -2.243 -4.730 -27.037 1.00 91.94 79 LEU A CA 1
ATOM 642 C C . LEU A 1 79 ? -2.069 -3.524 -27.963 1.00 91.94 79 LEU A C 1
ATOM 644 O O . LEU A 1 79 ? -2.838 -2.558 -27.895 1.00 91.94 79 LEU A O 1
ATOM 648 N N . LYS A 1 80 ? -1.051 -3.609 -28.812 1.00 92.06 80 LYS A N 1
ATOM 649 C CA . LYS A 1 80 ? -0.737 -2.690 -29.898 1.00 92.06 80 LYS A CA 1
ATOM 650 C C . LYS A 1 80 ? -0.782 -3.494 -31.199 1.00 92.06 80 LYS A C 1
ATOM 652 O O . LYS A 1 80 ? -0.254 -4.602 -31.238 1.00 92.06 80 LYS A O 1
ATOM 657 N N . TRP A 1 81 ? -1.449 -2.963 -32.216 1.00 92.56 81 TRP A N 1
ATOM 658 C CA . TRP A 1 81 ? -1.421 -3.548 -33.552 1.00 92.56 81 TRP A CA 1
ATOM 659 C C . TRP A 1 81 ? -0.025 -3.374 -34.148 1.00 92.56 81 TRP A C 1
ATOM 661 O O . TRP A 1 81 ? 0.561 -2.294 -34.021 1.00 92.56 81 TRP A O 1
ATOM 671 N N . ASP A 1 82 ? 0.503 -4.442 -34.731 1.00 89.88 82 ASP A N 1
ATOM 672 C CA . ASP A 1 82 ? 1.737 -4.426 -35.508 1.00 89.88 82 ASP A CA 1
ATOM 673 C C . ASP A 1 82 ? 1.388 -4.675 -36.973 1.00 89.88 82 ASP A C 1
ATOM 675 O O . ASP A 1 82 ? 0.697 -5.646 -37.288 1.00 89.88 82 ASP A O 1
ATOM 679 N N . GLU A 1 83 ? 1.822 -3.765 -37.839 1.00 92.81 83 GLU A N 1
ATOM 680 C CA . GLU A 1 83 ? 1.482 -3.758 -39.262 1.00 92.81 83 GLU A CA 1
ATOM 681 C C . GLU A 1 83 ? 2.250 -4.844 -40.025 1.00 92.81 83 GLU A C 1
ATOM 683 O O . GLU A 1 83 ? 1.669 -5.511 -40.876 1.00 92.81 83 GLU A O 1
ATOM 688 N N . GLU A 1 84 ? 3.507 -5.112 -39.661 1.00 89.56 84 GLU A N 1
ATOM 689 C CA . GLU A 1 84 ? 4.355 -6.087 -40.364 1.00 89.56 84 GLU A CA 1
ATOM 690 C C . GLU A 1 84 ? 3.924 -7.525 -40.078 1.00 89.56 84 GLU A C 1
ATOM 692 O O . GLU A 1 84 ? 3.784 -8.347 -40.980 1.00 89.56 84 GLU A O 1
ATOM 697 N N . LEU A 1 85 ? 3.660 -7.827 -38.805 1.00 87.38 85 LEU A N 1
ATOM 698 C CA . LEU A 1 85 ? 3.210 -9.153 -38.377 1.00 87.38 85 LEU A CA 1
ATOM 699 C C . LEU A 1 85 ? 1.687 -9.322 -38.476 1.00 87.38 85 LEU A C 1
ATOM 701 O O . LEU A 1 85 ? 1.190 -10.422 -38.218 1.00 87.38 85 LEU A O 1
ATOM 705 N N . SER A 1 86 ? 0.955 -8.247 -38.809 1.00 91.81 86 SER A N 1
ATOM 706 C CA . SER A 1 86 ? -0.511 -8.189 -38.919 1.00 91.81 86 SER A CA 1
ATOM 707 C C . SER A 1 86 ? -1.235 -8.835 -37.727 1.00 91.81 86 SER A C 1
ATOM 709 O O . SER A 1 86 ? -2.182 -9.610 -37.880 1.00 91.81 86 SER A O 1
ATOM 711 N N . LYS A 1 87 ? -0.750 -8.565 -36.507 1.00 91.00 87 LYS A N 1
ATOM 712 C CA . LYS A 1 87 ? -1.236 -9.176 -35.257 1.00 91.00 87 LYS A CA 1
ATOM 713 C C . LYS A 1 87 ? -1.292 -8.157 -34.123 1.00 91.00 87 LYS A C 1
ATOM 715 O O . LYS A 1 87 ? -0.511 -7.212 -34.049 1.00 91.00 87 LYS A O 1
ATOM 720 N N . TRP A 1 88 ? -2.193 -8.394 -33.170 1.00 91.88 88 TRP A N 1
ATOM 721 C CA . TRP A 1 88 ? -2.237 -7.648 -31.912 1.00 91.88 88 TRP A CA 1
ATOM 722 C C . TRP A 1 88 ? -1.185 -8.175 -30.933 1.00 91.88 88 TRP A C 1
ATOM 724 O O . TRP A 1 88 ? -1.318 -9.271 -30.384 1.00 91.88 88 TRP A O 1
ATOM 734 N N . ILE A 1 89 ? -0.158 -7.373 -30.666 1.00 92.50 89 ILE A N 1
ATOM 735 C CA . ILE A 1 89 ? 0.982 -7.746 -29.824 1.00 92.50 89 ILE A CA 1
ATOM 736 C C . ILE A 1 89 ? 0.873 -7.037 -28.472 1.00 92.50 89 ILE A C 1
ATOM 738 O O . ILE A 1 89 ? 0.586 -5.837 -28.414 1.00 92.50 89 ILE A O 1
ATOM 742 N N . PRO A 1 90 ? 1.091 -7.729 -27.342 1.00 93.81 90 PRO A N 1
ATOM 743 C CA . PRO A 1 90 ? 1.112 -7.069 -26.047 1.00 93.81 90 PRO A CA 1
ATOM 744 C C . PRO A 1 90 ? 2.276 -6.072 -25.940 1.00 93.81 90 PRO A C 1
ATOM 746 O O . PRO A 1 90 ? 3.357 -6.262 -26.480 1.00 93.81 90 PRO A O 1
ATOM 749 N N . THR A 1 91 ? 2.086 -5.002 -25.175 1.00 89.88 91 THR A N 1
ATOM 750 C CA . THR A 1 91 ? 3.092 -3.942 -24.985 1.00 89.88 91 THR A CA 1
ATOM 751 C C . THR A 1 91 ? 4.278 -4.372 -24.117 1.00 89.88 91 THR A C 1
ATOM 753 O O . THR A 1 91 ? 5.280 -3.666 -24.077 1.00 89.88 91 THR A O 1
ATOM 756 N N . TYR A 1 92 ? 4.209 -5.510 -23.430 1.00 90.25 92 TYR A N 1
ATOM 757 C CA . TYR A 1 92 ? 5.297 -6.090 -22.640 1.00 90.25 92 TYR A CA 1
ATOM 758 C C . TYR A 1 92 ? 5.100 -7.612 -22.503 1.00 90.25 92 TYR A C 1
ATOM 760 O O . TYR A 1 92 ? 3.997 -8.113 -22.717 1.00 90.25 92 TYR A O 1
ATOM 768 N N . GLY A 1 93 ? 6.151 -8.343 -22.116 1.00 92.12 93 GLY A N 1
ATOM 769 C CA . GLY A 1 93 ? 6.119 -9.798 -21.895 1.00 92.12 93 GLY A CA 1
ATOM 770 C C . GLY A 1 93 ? 6.717 -10.623 -23.042 1.00 92.12 93 GLY A C 1
ATOM 771 O O . GLY A 1 93 ? 7.270 -10.069 -23.990 1.00 92.12 93 GLY A O 1
ATOM 772 N N . TYR A 1 94 ? 6.609 -11.953 -22.950 1.00 91.62 94 TYR A N 1
ATOM 773 C CA . TYR A 1 94 ? 7.306 -12.879 -23.857 1.00 91.62 94 TYR A CA 1
ATOM 774 C C . TYR A 1 94 ? 6.847 -12.766 -25.319 1.00 91.62 94 TYR A C 1
ATOM 776 O O . TYR A 1 94 ? 7.684 -12.750 -26.212 1.00 91.62 94 TYR A O 1
ATOM 784 N N . LYS A 1 95 ? 5.538 -12.606 -25.573 1.00 91.12 95 LYS A N 1
ATOM 785 C CA . LYS A 1 95 ? 5.001 -12.477 -26.943 1.00 91.12 95 LYS A CA 1
ATOM 786 C C . LYS A 1 95 ? 5.519 -11.227 -27.656 1.00 91.12 95 LYS A C 1
ATOM 788 O O . LYS A 1 95 ? 5.675 -11.244 -28.868 1.00 91.12 95 LYS A O 1
ATOM 793 N N . ARG A 1 96 ? 5.799 -10.152 -26.904 1.00 91.38 96 ARG A N 1
ATOM 794 C CA . ARG A 1 96 ? 6.445 -8.955 -27.456 1.00 91.38 96 ARG A CA 1
ATOM 795 C C . ARG A 1 96 ? 7.885 -9.252 -27.858 1.00 91.38 96 ARG A C 1
ATOM 797 O O . ARG A 1 96 ? 8.278 -8.874 -28.947 1.00 91.38 96 ARG A O 1
ATOM 804 N N . ALA A 1 97 ? 8.640 -9.927 -26.992 1.00 89.19 97 ALA A N 1
ATOM 805 C CA . ALA A 1 97 ? 10.030 -10.276 -27.273 1.00 89.19 97 ALA A CA 1
ATOM 806 C C . ALA A 1 97 ? 10.151 -11.226 -28.479 1.00 89.19 97 ALA A C 1
ATOM 808 O O . ALA A 1 97 ? 11.020 -11.028 -29.315 1.00 89.19 97 ALA A O 1
ATOM 809 N N . GLN A 1 98 ? 9.249 -12.206 -28.608 1.00 90.25 98 GLN A N 1
ATOM 810 C CA . GLN A 1 98 ? 9.200 -13.096 -29.777 1.00 90.25 98 GLN A CA 1
ATOM 811 C C . GLN A 1 98 ? 8.925 -12.328 -31.074 1.00 90.25 98 GLN A C 1
ATOM 813 O O . GLN A 1 98 ? 9.566 -12.585 -32.085 1.00 90.25 98 GLN A O 1
ATOM 818 N N . ALA A 1 99 ? 7.997 -11.371 -31.045 1.00 88.75 99 ALA A N 1
ATOM 819 C CA . ALA A 1 99 ? 7.717 -10.536 -32.206 1.00 88.75 99 ALA A CA 1
ATOM 820 C C . ALA A 1 99 ? 8.878 -9.597 -32.567 1.00 88.75 99 ALA A C 1
ATOM 822 O O . ALA A 1 99 ? 9.193 -9.441 -33.739 1.00 88.75 99 ALA A O 1
ATOM 823 N N . GLU A 1 100 ? 9.540 -9.011 -31.566 1.00 87.06 100 GLU A N 1
ATOM 824 C CA . GLU A 1 100 ? 10.734 -8.173 -31.746 1.00 87.06 100 GLU A CA 1
ATOM 825 C C . GLU A 1 100 ? 11.878 -8.986 -32.374 1.00 87.06 100 GLU A C 1
ATOM 827 O O . GLU A 1 100 ? 12.494 -8.525 -33.323 1.00 87.06 100 GLU A O 1
ATOM 832 N N . GLN A 1 101 ? 12.077 -10.241 -31.955 1.00 87.00 101 GLN A N 1
ATOM 833 C CA . GLN A 1 101 ? 13.047 -11.158 -32.572 1.00 87.00 101 GLN A CA 1
ATOM 834 C C . GLN A 1 101 ? 12.705 -11.534 -34.020 1.00 87.00 101 GLN A C 1
ATOM 836 O O . GLN A 1 101 ? 13.606 -11.644 -34.844 1.00 87.00 101 GLN A O 1
ATOM 841 N N . GLN A 1 102 ? 11.422 -11.750 -34.335 1.00 86.19 102 GLN A N 1
ATOM 842 C CA . GLN A 1 102 ? 10.978 -12.033 -35.708 1.00 86.19 102 GLN A CA 1
ATOM 843 C C . GLN A 1 102 ? 11.184 -10.827 -36.632 1.00 86.19 102 GLN A C 1
ATOM 845 O O . GLN A 1 102 ? 11.500 -11.000 -37.806 1.00 86.19 102 GLN A O 1
ATOM 850 N N . LYS A 1 103 ? 11.009 -9.618 -36.094 1.00 85.56 103 LYS A N 1
ATOM 851 C CA . LYS A 1 103 ? 11.177 -8.359 -36.815 1.00 85.56 103 LYS A CA 1
ATOM 852 C C . LYS A 1 103 ? 12.649 -7.989 -37.007 1.00 85.56 103 LYS A C 1
ATOM 854 O O . LYS A 1 103 ? 13.072 -7.688 -38.115 1.00 85.56 103 LYS A O 1
ATOM 859 N N . GLU A 1 104 ? 13.439 -8.050 -35.941 1.00 83.81 104 GLU A N 1
ATOM 860 C CA . GLU A 1 104 ? 14.849 -7.642 -35.908 1.00 83.81 104 GLU A CA 1
ATOM 861 C C . GLU A 1 104 ? 15.790 -8.828 -36.184 1.00 83.81 104 GLU A C 1
ATOM 863 O O . GLU A 1 104 ? 16.720 -9.129 -35.421 1.00 83.81 104 GLU A O 1
ATOM 868 N N . TRP A 1 105 ? 15.538 -9.536 -37.289 1.00 81.38 105 TRP A N 1
ATOM 869 C CA . TRP A 1 105 ? 16.357 -10.678 -37.702 1.00 81.38 105 TRP A CA 1
ATOM 870 C C . TRP A 1 105 ? 17.763 -10.242 -38.156 1.00 81.38 105 TRP A C 1
ATOM 872 O O . TRP A 1 105 ? 18.742 -10.928 -37.848 1.00 81.38 105 TRP A O 1
ATOM 882 N N . VAL A 1 106 ? 17.887 -9.054 -38.761 1.00 82.56 106 VAL A N 1
ATOM 883 C CA . VAL A 1 106 ? 19.155 -8.391 -39.116 1.00 82.56 106 VAL A CA 1
ATOM 884 C C . VAL A 1 106 ? 19.221 -7.009 -38.470 1.00 82.56 106 VAL A C 1
ATOM 886 O O . VAL A 1 106 ? 18.237 -6.276 -38.453 1.00 82.56 106 VAL A O 1
ATOM 889 N N . VAL A 1 107 ? 20.390 -6.670 -37.923 1.00 81.12 107 VAL A N 1
ATOM 890 C CA . VAL A 1 107 ? 20.701 -5.337 -37.394 1.00 81.12 107 VAL A CA 1
ATOM 891 C C . VAL A 1 107 ? 21.844 -4.780 -38.228 1.00 81.12 107 VAL A C 1
ATOM 893 O O . VAL A 1 107 ? 22.923 -5.369 -38.258 1.00 81.12 107 VAL A O 1
ATOM 896 N N . GLU A 1 108 ? 21.592 -3.675 -38.919 1.00 79.06 108 GLU A N 1
ATOM 897 C CA . GLU A 1 108 ? 22.609 -2.984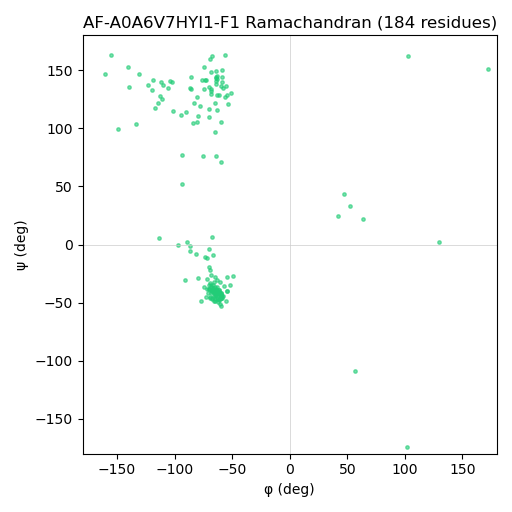 -39.709 1.00 79.06 108 GLU A CA 1
ATOM 898 C C . GLU A 1 108 ? 23.657 -2.366 -38.771 1.00 79.06 108 GLU A C 1
ATOM 900 O O . GLU A 1 108 ? 23.325 -1.698 -37.787 1.00 79.06 108 GLU A O 1
ATOM 905 N N . VAL A 1 109 ? 24.934 -2.622 -39.053 1.00 77.06 109 VAL A N 1
ATOM 906 C CA . VAL A 1 109 ? 26.056 -1.960 -38.378 1.00 77.06 109 VAL A CA 1
ATOM 907 C C . VAL A 1 109 ? 26.315 -0.656 -39.131 1.00 77.06 109 VAL A C 1
ATOM 909 O O . VAL A 1 109 ? 26.318 -0.664 -40.358 1.00 77.06 109 VAL A O 1
ATOM 912 N N . GLY A 1 110 ? 26.478 0.461 -38.412 1.00 70.31 110 GLY A N 1
ATOM 913 C CA . GLY A 1 110 ? 26.671 1.779 -39.030 1.00 70.31 110 GLY A CA 1
ATOM 914 C C . GLY A 1 110 ? 27.865 1.840 -39.994 1.00 70.31 110 GLY A C 1
ATOM 915 O O . GLY A 1 110 ? 28.760 0.995 -39.930 1.00 70.31 110 GLY A O 1
ATOM 916 N N . ASP A 1 111 ? 27.881 2.872 -40.845 1.00 67.94 111 ASP A N 1
ATOM 917 C CA . ASP A 1 111 ? 28.797 3.041 -41.992 1.00 67.94 111 ASP A CA 1
ATOM 918 C C . ASP A 1 111 ? 30.288 2.836 -41.670 1.00 67.94 111 ASP A C 1
ATOM 920 O O . ASP A 1 111 ? 31.062 2.406 -42.524 1.00 67.94 111 ASP A O 1
ATOM 924 N N . ASP A 1 112 ? 30.691 3.077 -40.421 1.00 66.25 112 ASP A N 1
ATOM 925 C CA . ASP A 1 112 ? 32.076 2.961 -39.964 1.00 66.25 112 ASP A CA 1
ATOM 926 C C . ASP A 1 112 ? 32.607 1.520 -39.897 1.00 66.25 112 ASP A C 1
ATOM 928 O O . ASP A 1 112 ? 33.779 1.352 -39.562 1.00 66.25 112 ASP A O 1
ATOM 932 N N . ASN A 1 113 ? 31.782 0.496 -40.174 1.00 57.69 113 ASN A N 1
ATOM 933 C CA . ASN A 1 113 ? 32.127 -0.925 -40.385 1.00 57.69 113 ASN A CA 1
ATOM 934 C C . ASN A 1 113 ? 33.184 -1.513 -39.414 1.00 57.69 113 ASN A C 1
ATOM 936 O O . ASN A 1 113 ? 33.888 -2.476 -39.721 1.00 57.69 11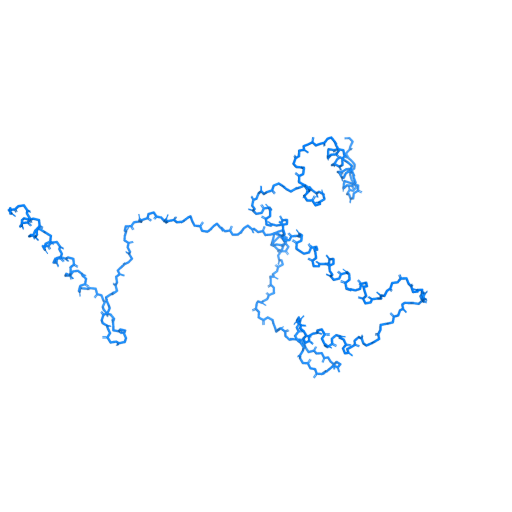3 ASN A O 1
ATOM 940 N N . THR A 1 114 ? 33.319 -0.917 -38.225 1.00 62.31 114 THR A N 1
ATOM 941 C CA . THR A 1 114 ? 34.324 -1.251 -37.219 1.00 62.31 114 THR A CA 1
ATOM 942 C C . THR A 1 114 ? 33.648 -2.109 -36.156 1.00 62.31 114 THR A C 1
ATOM 944 O O . THR A 1 114 ? 32.767 -1.617 -35.445 1.00 62.31 114 THR A O 1
ATOM 947 N N . PRO A 1 115 ? 34.037 -3.388 -35.994 1.00 60.88 115 PRO A N 1
ATOM 948 C 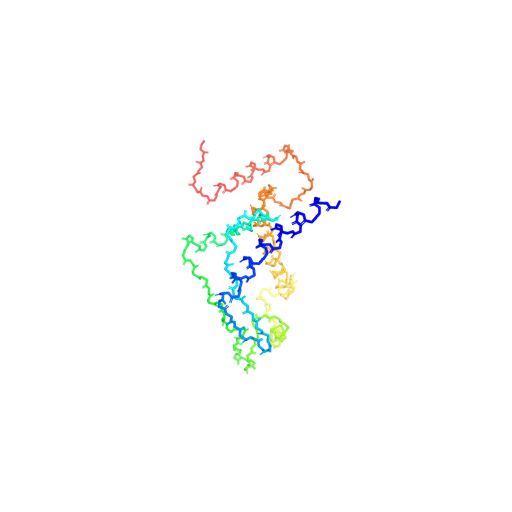CA . PRO A 1 115 ? 33.428 -4.274 -35.007 1.00 60.88 115 PRO A CA 1
ATOM 949 C C . PRO A 1 115 ? 33.934 -3.918 -33.601 1.00 60.88 115 PRO A C 1
ATOM 951 O O . PRO A 1 115 ? 34.831 -4.562 -33.067 1.00 60.88 115 PRO A O 1
ATOM 954 N N . LYS A 1 116 ? 33.428 -2.834 -33.004 1.00 64.81 116 LYS A N 1
ATOM 955 C CA . LYS A 1 116 ? 33.822 -2.427 -31.641 1.00 64.81 116 LYS A CA 1
ATOM 956 C C . LYS A 1 116 ? 32.919 -3.015 -30.553 1.00 64.81 116 LYS A C 1
ATOM 958 O O . LYS A 1 116 ? 33.411 -3.259 -29.457 1.00 64.81 116 LYS A O 1
ATOM 963 N N . ALA A 1 117 ? 31.636 -3.259 -30.837 1.00 70.38 117 ALA A N 1
ATOM 964 C CA . ALA A 1 117 ? 30.690 -3.907 -29.921 1.00 70.38 117 ALA A CA 1
ATOM 965 C C . ALA A 1 117 ? 29.473 -4.465 -30.681 1.00 70.38 117 ALA A C 1
ATOM 967 O O . ALA A 1 117 ? 29.034 -3.855 -31.657 1.00 70.38 117 ALA A O 1
ATOM 968 N N . ASP A 1 118 ? 28.906 -5.587 -30.223 1.00 82.81 118 ASP A N 1
ATOM 969 C CA . ASP A 1 118 ? 27.660 -6.142 -30.773 1.00 82.81 118 ASP A CA 1
ATOM 970 C C . ASP A 1 118 ? 26.486 -5.171 -30.496 1.00 82.81 118 ASP A C 1
ATOM 972 O O . ASP A 1 118 ? 26.199 -4.866 -29.329 1.00 82.81 118 ASP A O 1
ATOM 976 N N . PRO A 1 119 ? 25.773 -4.676 -31.529 1.00 83.00 119 PRO A N 1
ATOM 977 C CA . PRO A 1 119 ? 24.605 -3.812 -31.361 1.00 83.00 119 PRO A CA 1
ATOM 978 C C . PRO A 1 119 ? 23.538 -4.373 -30.414 1.00 83.00 119 PRO A C 1
ATOM 980 O O . PRO A 1 119 ? 22.909 -3.619 -29.663 1.00 83.00 119 PRO A O 1
ATOM 983 N N . ARG A 1 120 ? 23.344 -5.697 -30.403 1.00 84.06 120 ARG A N 1
ATOM 984 C CA . ARG A 1 120 ? 22.359 -6.356 -29.535 1.00 84.06 120 ARG A CA 1
ATOM 985 C C . ARG A 1 120 ? 22.800 -6.340 -28.076 1.00 84.06 120 ARG A C 1
ATOM 987 O O . ARG A 1 120 ? 21.977 -6.106 -27.185 1.00 84.06 120 ARG A O 1
ATOM 994 N N . GLU A 1 121 ? 24.091 -6.530 -27.826 1.00 86.81 121 GLU A N 1
ATOM 995 C CA . GLU A 1 121 ? 24.665 -6.430 -26.486 1.00 86.81 121 GLU A CA 1
ATOM 996 C C . GLU A 1 121 ? 24.566 -4.994 -25.958 1.00 86.81 121 GLU A C 1
ATOM 998 O O . GLU A 1 121 ? 24.093 -4.779 -24.840 1.00 86.81 121 GLU A O 1
ATOM 1003 N N . MET A 1 122 ? 24.882 -3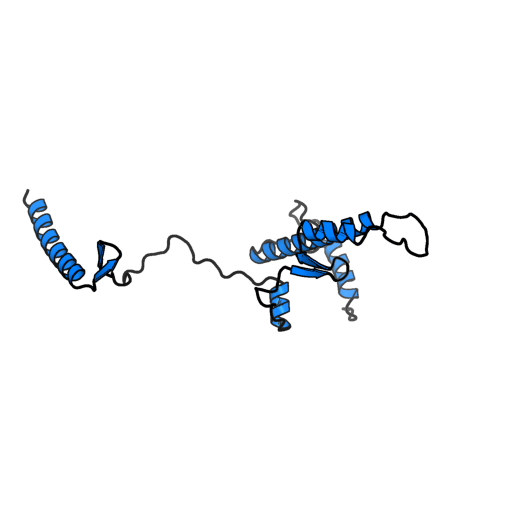.995 -26.789 1.00 86.94 122 MET A N 1
ATOM 1004 C CA . MET A 1 122 ? 24.716 -2.582 -26.433 1.00 86.94 122 MET A CA 1
ATOM 1005 C C . MET A 1 122 ? 23.262 -2.244 -26.074 1.00 86.94 122 MET A C 1
ATOM 1007 O O . MET A 1 122 ? 23.005 -1.598 -25.054 1.00 86.94 122 MET A O 1
ATOM 1011 N N . ALA A 1 123 ? 22.291 -2.719 -26.860 1.00 86.50 123 ALA A N 1
ATOM 1012 C CA . ALA A 1 123 ? 20.870 -2.516 -26.578 1.00 86.50 123 ALA A CA 1
ATOM 1013 C C . ALA A 1 123 ? 20.423 -3.201 -25.270 1.00 86.50 123 ALA A C 1
ATOM 1015 O O . ALA A 1 123 ? 19.650 -2.626 -24.489 1.00 86.50 123 ALA A O 1
ATOM 1016 N N . SER A 1 124 ? 20.927 -4.411 -25.006 1.00 89.44 124 SER A N 1
ATOM 1017 C CA . SER A 1 124 ? 20.693 -5.142 -23.756 1.00 89.44 124 SER A CA 1
ATOM 1018 C C . SER A 1 124 ? 21.256 -4.383 -22.553 1.00 89.44 124 SER A C 1
ATOM 1020 O O . SER A 1 124 ? 20.519 -4.116 -21.597 1.00 89.44 124 SER A O 1
ATOM 1022 N N . ASN A 1 125 ? 22.512 -3.940 -22.630 1.00 92.56 125 ASN A N 1
ATOM 1023 C CA . ASN A 1 125 ? 23.180 -3.174 -21.579 1.00 92.56 125 ASN A CA 1
ATOM 1024 C C . ASN A 1 125 ? 22.441 -1.857 -21.307 1.00 92.56 125 ASN A C 1
ATOM 1026 O O . ASN A 1 125 ? 22.045 -1.589 -20.171 1.00 92.56 125 ASN A O 1
ATOM 1030 N N . ALA A 1 126 ? 22.080 -1.104 -22.350 1.00 91.69 126 ALA A N 1
ATOM 1031 C CA . ALA A 1 126 ? 21.286 0.119 -22.218 1.00 91.69 126 ALA A CA 1
ATOM 1032 C C . ALA A 1 126 ? 19.899 -0.130 -21.587 1.00 91.69 126 ALA A C 1
ATOM 1034 O O . ALA A 1 126 ? 19.344 0.720 -20.880 1.00 91.69 126 ALA A O 1
ATOM 1035 N N . LYS A 1 127 ? 19.281 -1.296 -21.822 1.00 91.25 127 LYS A N 1
ATOM 1036 C CA . LYS A 1 127 ? 18.034 -1.693 -21.147 1.00 91.25 127 LYS A CA 1
ATOM 1037 C C . LYS A 1 127 ? 18.269 -1.981 -19.667 1.00 91.25 127 LYS A C 1
ATOM 1039 O O . LYS A 1 127 ? 17.489 -1.489 -18.847 1.00 91.25 127 LYS A O 1
ATOM 1044 N N . GLN A 1 128 ? 19.313 -2.732 -19.326 1.00 94.94 128 GLN A N 1
ATOM 1045 C CA . GLN A 1 128 ? 19.674 -3.023 -17.938 1.00 94.94 128 GLN A CA 1
ATOM 1046 C C . GLN A 1 128 ? 19.977 -1.739 -17.159 1.00 94.94 128 GLN A C 1
ATOM 1048 O O . GLN A 1 128 ? 19.430 -1.542 -16.076 1.00 94.94 128 GLN A O 1
ATOM 1053 N N . GLU A 1 129 ? 20.724 -0.804 -17.746 1.00 94.94 129 GLU A N 1
ATOM 1054 C CA . GLU A 1 129 ? 21.013 0.501 -17.147 1.00 94.94 129 GLU A CA 1
ATOM 1055 C C . GLU A 1 129 ? 19.745 1.314 -16.863 1.00 94.94 129 GLU A C 1
ATOM 1057 O O . GLU A 1 129 ? 19.587 1.886 -15.780 1.00 94.94 129 GLU A O 1
ATOM 1062 N N . ARG A 1 130 ? 18.788 1.348 -17.801 1.00 95.25 130 ARG A N 1
ATOM 1063 C CA . ARG A 1 130 ? 17.497 2.027 -17.588 1.00 95.25 130 ARG A CA 1
ATOM 1064 C C . ARG A 1 130 ? 16.695 1.392 -16.455 1.00 95.25 1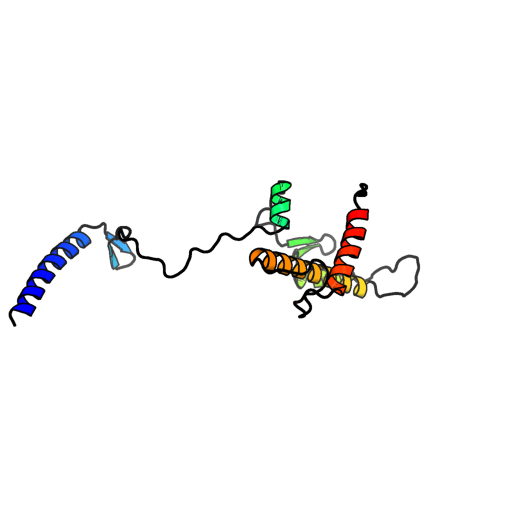30 ARG A C 1
ATOM 1066 O O . ARG A 1 130 ? 16.071 2.120 -15.679 1.00 95.25 130 ARG A O 1
ATOM 1073 N N . VAL A 1 131 ? 16.706 0.063 -16.353 1.00 95.25 131 VAL A N 1
ATOM 1074 C CA . VAL A 1 131 ? 16.046 -0.675 -15.265 1.00 95.25 131 VAL A CA 1
ATOM 1075 C C . VAL A 1 131 ? 16.724 -0.371 -13.928 1.00 95.25 131 VAL A C 1
ATOM 1077 O O . VAL A 1 131 ? 16.041 0.023 -12.982 1.00 95.25 131 VAL A O 1
ATOM 1080 N N . ALA A 1 132 ? 18.055 -0.442 -13.866 1.00 94.31 132 ALA A N 1
ATOM 1081 C CA . ALA A 1 132 ? 18.834 -0.119 -12.674 1.00 94.31 132 ALA A CA 1
ATOM 1082 C C . ALA A 1 132 ? 18.605 1.332 -12.221 1.00 94.31 132 ALA A C 1
ATOM 1084 O O . ALA A 1 132 ? 18.364 1.596 -11.042 1.00 94.31 132 ALA A O 1
ATOM 1085 N N . LYS A 1 133 ? 18.575 2.286 -13.160 1.00 93.19 133 LYS A N 1
ATOM 1086 C CA . LYS A 1 133 ? 18.263 3.696 -12.886 1.00 93.19 133 LYS A CA 1
ATOM 1087 C C . LYS A 1 133 ? 16.855 3.875 -12.317 1.00 93.19 133 LYS A C 1
ATOM 1089 O O . LYS A 1 133 ? 16.672 4.701 -11.421 1.00 93.19 133 LYS A O 1
ATOM 1094 N N . ASN A 1 134 ? 15.867 3.128 -12.814 1.00 94.69 134 ASN A N 1
ATOM 1095 C CA . ASN A 1 134 ? 14.498 3.167 -12.295 1.00 94.69 134 ASN A CA 1
ATOM 1096 C C . ASN A 1 134 ? 14.438 2.661 -10.847 1.00 94.69 134 ASN A C 1
ATOM 1098 O O . ASN A 1 134 ? 13.902 3.356 -9.980 1.00 94.69 134 ASN A O 1
ATOM 1102 N N . GLU A 1 135 ? 15.057 1.513 -10.566 1.00 93.62 135 GLU A N 1
ATOM 1103 C CA . GLU A 1 135 ? 15.074 0.944 -9.215 1.00 93.62 135 GLU A CA 1
ATOM 1104 C C . GLU A 1 135 ? 15.832 1.851 -8.239 1.00 93.62 135 GLU A C 1
ATOM 1106 O O . GLU A 1 135 ? 15.354 2.135 -7.142 1.00 93.62 135 GLU A O 1
ATOM 1111 N N . LEU A 1 136 ? 16.947 2.441 -8.668 1.00 91.56 136 LEU A N 1
ATOM 1112 C CA . LEU A 1 136 ? 17.685 3.423 -7.878 1.00 91.56 136 LEU A CA 1
ATOM 1113 C C . LEU A 1 136 ? 16.810 4.645 -7.541 1.00 91.56 136 LEU A C 1
ATOM 1115 O O . LEU A 1 136 ? 16.770 5.101 -6.394 1.00 91.56 136 LEU A O 1
ATOM 1119 N N . GLN A 1 137 ? 16.055 5.173 -8.509 1.00 91.25 137 GLN A N 1
ATOM 1120 C CA . GLN A 1 137 ? 15.108 6.267 -8.265 1.00 91.25 137 GLN A CA 1
ATOM 1121 C C . GLN A 1 137 ? 13.978 5.860 -7.311 1.00 91.25 137 GLN A C 1
ATOM 1123 O O . GLN A 1 137 ? 13.588 6.656 -6.449 1.00 91.25 137 GLN A O 1
ATOM 1128 N N . ARG A 1 138 ? 13.465 4.630 -7.424 1.00 92.25 138 ARG A N 1
ATOM 1129 C CA . ARG A 1 138 ? 12.470 4.071 -6.501 1.00 92.25 138 ARG A CA 1
ATOM 1130 C C . ARG A 1 138 ? 13.021 4.002 -5.077 1.00 92.25 138 ARG A C 1
ATOM 1132 O O . ARG A 1 138 ? 12.358 4.494 -4.163 1.00 92.25 138 ARG A O 1
ATOM 1139 N N . LEU A 1 139 ? 14.231 3.478 -4.889 1.00 91.25 139 LEU A N 1
ATOM 1140 C CA . LEU A 1 139 ? 14.897 3.405 -3.586 1.00 91.25 139 LEU A CA 1
ATOM 1141 C C . LEU A 1 139 ? 15.130 4.797 -2.987 1.00 91.25 139 LEU A C 1
ATOM 1143 O O . LEU A 1 139 ? 14.817 5.016 -1.817 1.00 91.25 139 LEU A O 1
ATOM 1147 N N . ARG A 1 140 ? 15.563 5.779 -3.791 1.00 88.94 140 ARG A N 1
ATOM 1148 C CA . ARG A 1 140 ? 15.691 7.182 -3.351 1.00 88.94 140 ARG A CA 1
ATOM 1149 C C . ARG A 1 140 ? 14.359 7.777 -2.888 1.00 88.94 140 ARG A C 1
ATOM 1151 O O . ARG A 1 140 ? 14.319 8.468 -1.872 1.00 88.94 140 ARG A O 1
ATOM 1158 N N . ASN A 1 141 ? 13.262 7.501 -3.595 1.00 91.50 141 ASN A N 1
ATOM 1159 C CA . ASN A 1 141 ? 11.929 7.955 -3.187 1.00 91.50 141 ASN A CA 1
ATOM 1160 C C . ASN A 1 141 ? 11.472 7.285 -1.879 1.00 91.50 141 ASN A C 1
ATOM 1162 O O . ASN A 1 141 ? 10.917 7.963 -1.016 1.00 91.50 141 ASN A O 1
ATOM 1166 N N . LEU A 1 142 ? 11.726 5.983 -1.708 1.00 90.25 142 LEU A N 1
ATOM 1167 C CA . LEU A 1 142 ? 11.398 5.250 -0.479 1.00 90.25 142 LEU A CA 1
ATOM 1168 C C . LEU A 1 142 ? 12.193 5.758 0.724 1.00 90.25 142 LEU A C 1
ATOM 1170 O O . LEU A 1 142 ? 11.628 5.959 1.795 1.00 90.25 142 LEU A O 1
ATOM 1174 N N . ALA A 1 143 ? 13.487 6.002 0.550 1.00 90.00 143 ALA A N 1
ATOM 1175 C CA . ALA A 1 143 ? 14.328 6.554 1.599 1.00 90.00 143 ALA A CA 1
ATOM 1176 C C . ALA A 1 143 ? 13.925 7.992 1.961 1.00 90.00 143 ALA A C 1
ATOM 1178 O O . ALA A 1 143 ? 13.814 8.293 3.147 1.00 90.00 143 ALA A O 1
ATOM 1179 N N . LYS A 1 144 ? 13.567 8.839 0.979 1.00 87.25 144 LYS A N 1
ATOM 1180 C CA . LYS A 1 144 ? 12.965 10.161 1.242 1.00 87.25 144 LYS A CA 1
ATOM 1181 C C . LYS A 1 144 ? 11.652 10.037 2.022 1.00 87.25 144 LYS A C 1
ATOM 1183 O O . LYS A 1 144 ? 11.431 10.788 2.960 1.00 87.25 144 LYS A O 1
ATOM 1188 N N . ALA A 1 145 ? 10.797 9.073 1.676 1.00 88.44 145 ALA A N 1
ATOM 1189 C CA . ALA A 1 145 ? 9.541 8.832 2.387 1.00 88.44 145 ALA A CA 1
ATOM 1190 C C . ALA A 1 145 ? 9.747 8.355 3.835 1.00 88.44 145 ALA A C 1
ATOM 1192 O O . ALA A 1 145 ? 8.936 8.671 4.702 1.00 88.44 145 ALA A O 1
ATOM 1193 N N . LYS A 1 146 ? 10.827 7.607 4.094 1.00 88.00 146 LYS A N 1
ATOM 1194 C CA . LYS A 1 146 ? 11.228 7.137 5.428 1.00 88.00 146 LYS A CA 1
ATOM 1195 C C . LYS A 1 146 ? 12.150 8.117 6.174 1.00 88.00 146 LYS A C 1
ATOM 1197 O O . LYS A 1 146 ? 12.580 7.789 7.272 1.00 88.00 146 LYS A O 1
ATOM 1202 N N . ASN A 1 147 ? 12.457 9.287 5.601 1.00 85.00 147 ASN A N 1
ATOM 1203 C CA . ASN A 1 147 ? 13.430 10.257 6.124 1.00 85.00 147 ASN A CA 1
ATOM 1204 C C . ASN A 1 147 ? 14.823 9.659 6.427 1.00 85.00 147 ASN A C 1
ATOM 1206 O O . ASN A 1 147 ? 15.512 10.092 7.348 1.00 85.00 147 ASN A O 1
ATOM 1210 N N . ILE A 1 148 ? 15.255 8.667 5.643 1.00 84.50 148 ILE A N 1
ATOM 1211 C CA . ILE A 1 148 ? 16.594 8.075 5.745 1.00 84.50 148 ILE A CA 1
ATOM 1212 C C . ILE A 1 148 ? 17.577 8.998 5.012 1.00 84.50 148 ILE A C 1
ATOM 1214 O O . ILE A 1 148 ? 17.356 9.334 3.846 1.00 84.50 148 ILE A O 1
ATOM 1218 N N . LYS A 1 149 ? 18.662 9.415 5.678 1.00 78.94 149 LYS A N 1
ATOM 1219 C CA . LYS A 1 149 ? 19.718 10.242 5.071 1.00 78.94 149 LYS A CA 1
ATOM 1220 C C . LYS A 1 149 ? 20.504 9.397 4.064 1.00 78.94 149 LYS A C 1
ATOM 1222 O O . LYS A 1 149 ? 21.138 8.422 4.447 1.00 78.94 149 LYS A O 1
ATOM 1227 N N . ILE A 1 150 ? 20.457 9.767 2.786 1.00 70.56 150 ILE A N 1
ATOM 1228 C CA . ILE A 1 150 ? 21.240 9.127 1.719 1.00 70.56 150 ILE A CA 1
ATOM 1229 C C . ILE A 1 150 ? 22.318 10.118 1.266 1.00 70.56 150 ILE A C 1
ATOM 1231 O O . ILE A 1 150 ? 21.990 11.298 1.092 1.00 70.56 150 ILE A O 1
ATOM 1235 N N . PRO A 1 151 ? 23.568 9.683 1.032 1.00 68.44 151 PRO A N 1
ATOM 1236 C CA . PRO A 1 151 ? 24.579 10.535 0.416 1.00 68.44 151 PRO A CA 1
ATOM 1237 C C . PRO A 1 151 ? 24.136 11.034 -0.972 1.00 68.44 151 PRO A C 1
ATOM 1239 O O . PRO A 1 151 ? 23.458 10.339 -1.733 1.00 68.44 151 PRO A O 1
ATOM 1242 N N . ARG A 1 152 ? 24.510 12.279 -1.301 1.00 61.00 152 ARG A N 1
ATOM 1243 C CA . ARG A 1 152 ? 24.100 12.982 -2.535 1.00 61.00 152 ARG A CA 1
ATOM 1244 C C . ARG A 1 152 ? 24.709 12.362 -3.802 1.00 61.00 152 ARG A C 1
ATOM 1246 O O . ARG A 1 152 ? 24.108 12.467 -4.870 1.00 61.00 152 ARG A O 1
ATOM 1253 N N . VAL A 1 153 ? 25.865 11.707 -3.675 1.00 56.34 153 VAL A N 1
ATOM 1254 C CA . VAL A 1 153 ? 26.624 11.055 -4.753 1.00 56.34 153 VAL A CA 1
ATOM 1255 C C . VAL A 1 153 ? 27.178 9.725 -4.229 1.00 56.34 153 VAL A C 1
ATOM 1257 O O . VAL A 1 153 ? 27.692 9.686 -3.116 1.00 56.34 153 VAL A O 1
ATOM 1260 N N . GLY A 1 154 ? 27.062 8.655 -5.024 1.00 56.41 154 GLY A N 1
ATOM 1261 C CA . GLY A 1 154 ? 27.559 7.310 -4.695 1.00 56.41 154 GLY A CA 1
ATOM 1262 C C . GLY A 1 154 ? 26.489 6.311 -4.233 1.00 56.41 154 GLY A C 1
ATOM 1263 O O . GLY A 1 154 ? 25.365 6.680 -3.878 1.00 56.41 154 GLY A O 1
ATOM 1264 N N . LEU A 1 155 ? 26.844 5.023 -4.283 1.00 49.41 155 LEU A N 1
ATOM 1265 C CA . LEU A 1 155 ? 26.150 3.962 -3.545 1.00 49.41 155 LEU A CA 1
ATOM 1266 C C . LEU A 1 155 ? 26.341 4.235 -2.042 1.00 49.41 155 LEU A C 1
ATOM 1268 O O . LEU A 1 155 ? 27.411 4.719 -1.673 1.00 49.41 155 LEU A O 1
ATOM 1272 N N . PRO A 1 156 ? 25.355 3.960 -1.169 1.00 49.88 156 PRO A N 1
ATOM 1273 C CA . PRO A 1 156 ? 25.577 4.052 0.267 1.00 49.88 156 PRO A CA 1
ATOM 1274 C C . PRO A 1 156 ? 26.608 2.987 0.657 1.00 49.88 156 PRO A C 1
ATOM 1276 O O . PRO A 1 156 ? 26.274 1.815 0.808 1.00 49.88 156 PRO A O 1
ATOM 1279 N N . THR A 1 157 ? 27.876 3.381 0.753 1.00 49.84 157 THR A N 1
ATOM 1280 C CA . THR A 1 157 ? 28.900 2.572 1.405 1.00 49.84 157 THR A CA 1
ATOM 1281 C C . THR A 1 157 ? 28.581 2.537 2.896 1.00 49.84 157 THR A C 1
ATOM 1283 O O . THR A 1 157 ? 27.996 3.472 3.446 1.00 49.84 157 THR A O 1
ATOM 1286 N N . ASN A 1 158 ? 28.926 1.434 3.555 1.00 53.59 158 ASN A N 1
ATOM 1287 C CA . ASN A 1 158 ? 28.595 1.164 4.959 1.00 53.59 158 ASN A CA 1
ATOM 1288 C C . ASN A 1 158 ? 29.327 2.096 5.955 1.00 53.59 158 ASN A C 1
ATOM 1290 O O . ASN A 1 158 ? 29.239 1.921 7.165 1.00 53.59 158 ASN A O 1
ATOM 1294 N N . GLU A 1 159 ? 30.043 3.098 5.449 1.00 48.97 159 GLU A N 1
ATOM 1295 C CA . GLU A 1 159 ? 30.812 4.065 6.218 1.00 48.97 159 GLU A CA 1
ATOM 1296 C C . GLU A 1 159 ? 29.952 5.303 6.470 1.00 48.97 159 GLU A C 1
ATOM 1298 O O . GLU A 1 159 ? 30.051 6.357 5.841 1.00 48.97 159 GLU A O 1
ATOM 1303 N N . GLN A 1 160 ? 29.047 5.148 7.429 1.00 50.50 160 GLN A N 1
ATOM 1304 C CA . GLN A 1 160 ? 28.560 6.276 8.204 1.00 50.50 160 GLN A CA 1
ATOM 1305 C C . GLN A 1 160 ? 29.788 6.871 8.895 1.00 50.50 160 GLN A C 1
ATOM 1307 O O . GLN A 1 160 ? 30.294 6.197 9.763 1.00 50.50 160 GLN A O 1
ATOM 1312 N N . PHE A 1 161 ? 30.331 8.016 8.468 1.00 46.91 161 PHE A N 1
ATOM 1313 C CA . PHE A 1 161 ? 30.938 9.082 9.293 1.00 46.91 161 PHE A CA 1
ATOM 1314 C C . PHE A 1 161 ? 31.610 10.129 8.390 1.00 46.91 161 PHE A C 1
ATOM 1316 O O . PHE A 1 161 ? 32.046 9.860 7.273 1.00 46.91 161 PHE A O 1
ATOM 1323 N N . ALA A 1 162 ? 31.650 11.364 8.886 1.00 57.00 162 ALA A N 1
ATOM 1324 C CA . ALA A 1 162 ? 32.209 12.543 8.241 1.00 57.00 162 ALA A CA 1
ATOM 1325 C C . ALA A 1 162 ? 33.732 12.428 8.021 1.00 57.00 162 ALA A C 1
ATOM 1327 O O . ALA A 1 162 ? 34.520 13.032 8.741 1.00 57.00 162 ALA A O 1
ATOM 1328 N N . SER A 1 163 ? 34.170 11.654 7.027 1.00 67.94 163 SER A N 1
ATOM 1329 C CA . SER A 1 163 ? 35.572 11.675 6.609 1.00 67.94 163 SER A CA 1
ATOM 1330 C C . SER A 1 163 ? 35.864 12.972 5.843 1.00 67.94 163 SER A C 1
ATOM 1332 O O . SER A 1 163 ? 35.048 13.440 5.042 1.00 67.94 163 SER A O 1
ATOM 1334 N N . ALA A 1 164 ? 37.044 13.565 6.051 1.00 72.06 164 ALA A N 1
ATOM 1335 C CA . ALA A 1 164 ? 37.476 14.776 5.340 1.00 72.06 164 ALA A CA 1
ATOM 1336 C C . ALA A 1 164 ? 37.419 14.611 3.806 1.00 72.06 164 ALA A C 1
ATOM 1338 O O . ALA A 1 164 ? 37.148 15.563 3.075 1.00 72.06 164 ALA A O 1
ATOM 1339 N N . ARG A 1 165 ? 37.579 13.373 3.314 1.00 68.75 165 ARG A N 1
ATOM 1340 C CA . ARG A 1 165 ? 37.422 13.013 1.898 1.00 68.75 165 ARG A CA 1
ATOM 1341 C C . ARG A 1 165 ? 35.984 13.198 1.403 1.00 68.75 165 ARG A C 1
ATOM 1343 O O . ARG A 1 165 ? 35.787 13.658 0.280 1.00 68.75 165 ARG A O 1
ATOM 1350 N N . HIS A 1 166 ? 34.972 12.913 2.225 1.00 67.06 166 HIS A N 1
ATOM 1351 C CA . HIS A 1 166 ? 33.572 13.182 1.876 1.00 67.06 166 HIS A CA 1
ATOM 1352 C C . HIS A 1 166 ? 33.262 14.681 1.808 1.00 67.06 166 HIS A C 1
ATOM 1354 O O . HIS A 1 166 ? 32.497 15.105 0.945 1.00 67.06 166 HIS A O 1
ATOM 1360 N N . LEU A 1 167 ? 33.888 15.499 2.659 1.00 69.31 167 LEU A N 1
ATOM 1361 C CA . LEU A 1 167 ? 33.749 16.957 2.588 1.00 69.31 167 LEU A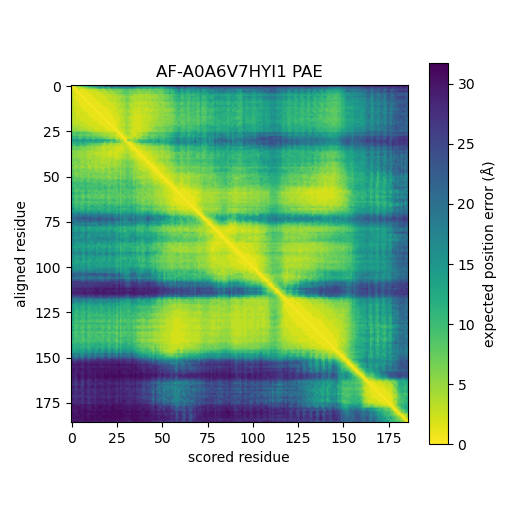 CA 1
ATOM 1362 C C . LEU A 1 167 ? 34.433 17.527 1.339 1.00 69.31 167 LEU A C 1
ATOM 1364 O O . LEU A 1 167 ? 33.814 18.302 0.616 1.00 69.31 167 LEU A O 1
ATOM 1368 N N . ALA A 1 168 ? 35.655 17.084 1.027 1.00 78.12 168 ALA A N 1
ATOM 1369 C CA . ALA A 1 168 ? 36.377 17.504 -0.176 1.00 78.12 168 ALA A CA 1
ATOM 1370 C C . ALA A 1 168 ? 35.670 17.074 -1.476 1.00 78.12 168 ALA A C 1
ATOM 1372 O O . ALA A 1 168 ? 35.606 17.827 -2.443 1.00 78.12 168 ALA A O 1
ATOM 1373 N N . THR A 1 169 ? 35.089 15.874 -1.508 1.00 73.69 169 THR A N 1
ATOM 1374 C CA . THR A 1 169 ? 34.273 15.434 -2.654 1.00 73.69 169 THR A CA 1
ATOM 1375 C C . THR A 1 169 ? 32.952 16.198 -2.745 1.00 73.69 169 THR A C 1
ATOM 1377 O O . THR A 1 169 ? 32.490 16.507 -3.840 1.00 73.69 169 THR A O 1
ATOM 1380 N N . ALA A 1 170 ? 32.340 16.567 -1.616 1.00 68.88 170 ALA A N 1
ATOM 1381 C CA . ALA A 1 170 ? 31.150 17.410 -1.618 1.00 68.88 170 ALA A CA 1
ATOM 1382 C C . ALA A 1 170 ? 31.439 18.828 -2.138 1.00 68.88 170 ALA A C 1
ATOM 1384 O O . ALA A 1 170 ? 30.629 19.355 -2.904 1.00 68.88 170 ALA A O 1
ATOM 1385 N N . THR A 1 171 ? 32.578 19.435 -1.779 1.00 78.38 171 THR A N 1
ATOM 1386 C CA . THR A 1 171 ? 32.968 20.768 -2.269 1.00 78.38 171 THR A CA 1
ATOM 1387 C C . THR A 1 171 ? 33.295 20.755 -3.760 1.00 78.38 171 THR A C 1
ATOM 1389 O O . THR A 1 171 ? 32.827 21.636 -4.483 1.00 78.38 171 THR A O 1
ATOM 1392 N N . THR A 1 172 ? 34.002 19.738 -4.264 1.00 78.94 172 THR A N 1
ATOM 1393 C CA . THR A 1 172 ? 34.259 19.600 -5.709 1.00 78.94 172 THR A CA 1
ATOM 1394 C C . THR A 1 172 ? 32.966 19.390 -6.496 1.00 78.94 172 THR A C 1
ATOM 1396 O O . THR A 1 172 ? 32.736 20.078 -7.489 1.00 78.94 172 THR A O 1
ATOM 1399 N N . VAL A 1 173 ? 32.063 18.525 -6.022 1.00 71.81 173 VAL A N 1
ATOM 1400 C CA . VAL A 1 173 ? 30.747 18.313 -6.650 1.00 71.81 173 VAL A CA 1
ATOM 1401 C C . VAL A 1 173 ? 29.895 19.582 -6.623 1.00 71.81 173 VAL A C 1
ATOM 1403 O O . VAL A 1 173 ? 29.226 19.881 -7.613 1.00 71.81 173 VAL A O 1
ATOM 1406 N N . ALA A 1 174 ? 29.892 20.331 -5.517 1.00 70.44 174 ALA A N 1
ATOM 1407 C CA . ALA A 1 174 ? 29.182 21.604 -5.428 1.00 70.44 174 ALA A CA 1
ATOM 1408 C C . ALA A 1 174 ? 29.723 22.609 -6.456 1.00 70.44 174 ALA A C 1
ATOM 1410 O O . ALA A 1 174 ? 28.934 23.174 -7.208 1.00 70.44 174 ALA A O 1
ATOM 1411 N N . ARG A 1 175 ? 31.053 22.738 -6.569 1.00 73.94 175 ARG A N 1
ATOM 1412 C CA . ARG A 1 175 ? 31.720 23.613 -7.547 1.00 73.94 175 ARG A CA 1
ATOM 1413 C C . ARG A 1 175 ? 31.357 23.253 -8.992 1.00 73.94 175 ARG A C 1
ATOM 1415 O O . ARG A 1 175 ? 31.022 24.137 -9.772 1.00 73.94 175 ARG A O 1
ATOM 1422 N N . VAL A 1 176 ? 31.349 21.961 -9.331 1.00 72.38 176 VAL A N 1
ATOM 1423 C CA . VAL A 1 176 ? 30.967 21.472 -10.671 1.00 72.38 176 VAL A CA 1
ATOM 1424 C C . VAL A 1 176 ? 29.467 21.645 -10.941 1.00 72.38 176 VAL A C 1
ATOM 1426 O O . VAL A 1 176 ? 29.077 22.007 -12.045 1.00 72.38 176 VAL A O 1
ATOM 1429 N N . SER A 1 177 ? 28.604 21.426 -9.945 1.00 62.25 177 SER A N 1
ATOM 1430 C CA . SER A 1 177 ? 27.147 21.557 -10.116 1.00 62.25 177 SER A CA 1
ATOM 1431 C C . SER A 1 177 ? 26.726 23.009 -10.371 1.00 62.25 177 SER A C 1
ATOM 1433 O O . SER A 1 177 ? 25.853 23.259 -11.203 1.00 62.25 177 SER A O 1
ATOM 1435 N N . THR A 1 178 ? 27.366 23.963 -9.689 1.00 60.03 178 THR A N 1
ATOM 1436 C CA . THR A 1 178 ? 27.136 25.404 -9.880 1.00 60.03 178 THR A CA 1
ATOM 1437 C C . THR A 1 178 ? 27.646 25.902 -11.238 1.00 60.03 178 THR A C 1
ATOM 1439 O O . THR A 1 178 ? 27.118 26.877 -11.758 1.00 60.03 178 THR A O 1
ATOM 1442 N N . ALA A 1 179 ? 28.580 25.197 -11.886 1.00 55.34 179 ALA A N 1
ATOM 1443 C CA . ALA A 1 179 ? 29.098 25.572 -13.207 1.00 55.34 179 ALA A CA 1
ATOM 1444 C C . ALA A 1 179 ? 28.063 25.469 -14.352 1.00 55.34 179 ALA A C 1
ATOM 1446 O O . ALA A 1 179 ? 28.332 25.919 -15.461 1.00 55.34 179 ALA A O 1
ATOM 1447 N N . SER A 1 180 ? 26.877 24.899 -14.104 1.00 53.56 180 SER A N 1
ATOM 1448 C CA . SER A 1 180 ? 25.821 24.720 -15.118 1.00 53.56 180 SER A CA 1
ATOM 1449 C C . SER A 1 180 ? 24.727 25.798 -15.122 1.00 53.56 180 SER A C 1
ATOM 1451 O O . SER A 1 180 ? 23.827 25.751 -15.958 1.00 53.56 180 SER A O 1
ATOM 1453 N N . VAL A 1 181 ? 24.793 26.791 -14.229 1.00 50.59 181 VAL A N 1
ATOM 1454 C CA . VAL A 1 181 ? 23.885 27.948 -14.229 1.00 50.59 181 VAL A CA 1
ATOM 1455 C C . VAL A 1 181 ? 24.752 29.186 -14.051 1.00 50.59 181 VAL A C 1
ATOM 1457 O O . VAL A 1 181 ? 25.258 29.410 -12.961 1.00 50.59 181 VAL A O 1
ATOM 1460 N N . GLY A 1 182 ? 24.977 29.939 -15.132 1.00 51.88 182 GLY A N 1
ATOM 1461 C CA . GLY A 1 182 ? 25.941 31.043 -15.235 1.00 51.88 182 GLY A CA 1
ATOM 1462 C C . GLY A 1 182 ? 25.728 32.210 -14.264 1.00 51.88 182 GLY A C 1
ATOM 1463 O O . GLY A 1 182 ? 25.359 33.306 -14.673 1.00 51.88 182 GLY A O 1
ATOM 1464 N N . LYS A 1 183 ? 25.993 31.989 -12.978 1.00 56.62 183 LYS A N 1
ATOM 1465 C CA . LYS A 1 183 ? 26.187 33.024 -11.970 1.00 56.62 183 LYS A CA 1
ATOM 1466 C C . LYS A 1 183 ? 27.173 32.492 -10.933 1.00 56.62 183 LYS A C 1
ATOM 1468 O O . LYS A 1 183 ? 26.823 31.675 -10.083 1.00 56.62 183 LYS A O 1
ATOM 1473 N N . PHE A 1 184 ? 28.423 32.912 -11.073 1.00 53.16 184 PHE A N 1
ATOM 1474 C CA . PHE A 1 184 ? 29.475 32.635 -10.106 1.00 53.16 184 PHE A CA 1
ATOM 1475 C C . PHE A 1 184 ? 29.181 33.442 -8.833 1.00 53.16 184 PHE A C 1
ATOM 1477 O O . PHE A 1 184 ? 28.736 34.585 -8.916 1.00 53.16 184 PHE A O 1
ATOM 1484 N N . GLN A 1 185 ? 29.319 32.805 -7.671 1.00 55.81 185 GLN A N 1
ATOM 1485 C CA . GLN A 1 185 ? 29.344 33.506 -6.389 1.00 55.81 185 GLN A CA 1
ATOM 1486 C C . GLN A 1 185 ? 30.781 33.992 -6.195 1.00 55.81 185 GLN A C 1
ATOM 1488 O O . GLN A 1 185 ? 31.687 33.155 -6.246 1.00 55.81 185 GLN A O 1
ATOM 1493 N N . ASP A 1 186 ? 30.953 35.304 -6.045 1.00 40.25 186 ASP A N 1
ATOM 1494 C CA . ASP A 1 186 ? 32.178 35.902 -5.501 1.00 40.25 186 ASP A CA 1
ATOM 1495 C C . ASP A 1 186 ? 32.312 35.572 -4.006 1.00 40.25 186 ASP A C 1
ATOM 1497 O O . ASP A 1 186 ? 31.263 35.547 -3.310 1.00 40.25 186 ASP A O 1
#